Protein AF-A0A0D1IZE0-F1 (afdb_monomer_lite)

Secondary structure (DSSP, 8-state):
----------TTSB-SBSSPPHHHHHHHHHHH-TT-TTTSGGG--EEEEE-TT--EEEEEE--GGGSSHHHHHHHHB--HHHHHHHHHTT-EEEEESSHHHHHHHHT--S--SPPPPSSTT---SS--S--HHHHHHHHHHHHHHTTT--SS--HHHHHHHH-TT----GGG-HHHHHHHHTSTTHHHHHHHHHHHHTTSS--SSHHHHHHHHS--STTSSTTPPP-EEEEEEEEETTEEEEEEEETTT--EEEEEE-TTS--EEEESSGGG-

Organism: NCBI:txid280871

pLDDT: mean 71.59, std 15.52, range [27.17, 95.62]

Radius of gyration: 19.93 Å; chains: 1; bounding box: 50×46×55 Å

Structure (mmCIF, N/CA/C/O backbone):
data_AF-A0A0D1IZE0-F1
#
_entry.id   AF-A0A0D1IZE0-F1
#
loop_
_atom_site.group_PDB
_atom_site.id
_atom_site.type_symbol
_atom_site.label_atom_id
_atom_site.label_alt_id
_atom_site.label_comp_id
_atom_site.label_asym_id
_atom_site.label_entity_id
_atom_site.label_seq_id
_atom_site.pdbx_PDB_ins_code
_atom_site.Cartn_x
_atom_site.Cartn_y
_atom_site.Cartn_z
_atom_site.occupancy
_atom_site.B_iso_or_equiv
_atom_site.auth_seq_id
_atom_site.auth_comp_id
_atom_site.auth_asym_id
_atom_site.auth_atom_id
_atom_site.pdbx_PDB_model_num
ATOM 1 N N . MET A 1 1 ? -25.575 27.386 12.574 1.00 36.75 1 MET A N 1
ATOM 2 C CA . MET A 1 1 ? -24.195 27.353 13.103 1.00 36.75 1 MET A CA 1
ATOM 3 C C . MET A 1 1 ? -23.943 26.015 13.777 1.00 36.75 1 MET A C 1
ATOM 5 O O . MET A 1 1 ? -24.320 25.870 14.929 1.00 36.75 1 MET A O 1
ATOM 9 N N . THR A 1 2 ? -23.316 25.064 13.084 1.00 28.19 2 THR A N 1
ATOM 10 C CA . THR A 1 2 ? -22.276 24.178 13.646 1.00 28.19 2 THR A CA 1
ATOM 11 C C . THR A 1 2 ? -21.560 23.545 12.456 1.00 28.19 2 THR A C 1
ATOM 13 O O . THR A 1 2 ? -22.173 22.828 11.673 1.00 28.19 2 THR A O 1
ATOM 16 N N . ALA A 1 3 ? -20.298 23.913 12.251 1.00 28.64 3 ALA A N 1
ATOM 17 C CA . ALA A 1 3 ? -19.448 23.327 11.229 1.00 28.64 3 ALA A CA 1
ATOM 18 C C . ALA A 1 3 ? -19.013 21.935 11.709 1.00 28.64 3 ALA A C 1
ATOM 20 O O . ALA A 1 3 ? -18.297 21.831 12.701 1.00 28.64 3 ALA A O 1
ATOM 21 N N . LEU A 1 4 ? -19.455 20.877 11.029 1.00 29.53 4 LEU A N 1
ATOM 22 C CA . LEU A 1 4 ? -18.849 19.553 11.154 1.00 29.53 4 LEU A CA 1
ATOM 23 C C . LEU A 1 4 ? -17.596 19.563 10.283 1.00 29.53 4 LEU A C 1
ATOM 25 O O . LEU A 1 4 ? -17.661 19.411 9.066 1.00 29.53 4 LEU A O 1
ATOM 29 N N . MET A 1 5 ? -16.463 19.851 10.921 1.00 27.17 5 MET A N 1
ATOM 30 C CA . MET A 1 5 ? -15.147 19.730 10.314 1.00 27.17 5 MET A CA 1
ATOM 31 C C . MET A 1 5 ? -14.878 18.249 10.035 1.00 27.17 5 MET A C 1
ATOM 33 O O . MET A 1 5 ? -14.471 17.499 10.915 1.00 27.17 5 MET A O 1
ATOM 37 N N . THR A 1 6 ? -15.122 17.825 8.800 1.00 33.12 6 THR A N 1
ATOM 38 C CA . THR A 1 6 ? -14.544 16.618 8.207 1.00 33.12 6 THR A CA 1
ATOM 39 C C . THR A 1 6 ? -13.059 16.873 7.959 1.00 33.12 6 THR A C 1
ATOM 41 O O . THR A 1 6 ? -12.646 17.228 6.854 1.00 33.12 6 THR A O 1
ATOM 44 N N . THR A 1 7 ? -12.257 16.776 9.016 1.00 34.66 7 THR A N 1
ATOM 45 C CA . THR A 1 7 ? -10.799 16.681 8.921 1.00 34.66 7 THR A CA 1
ATOM 46 C C . THR A 1 7 ? -10.427 15.301 8.396 1.00 34.66 7 THR A C 1
ATOM 48 O O . THR A 1 7 ? -10.961 14.293 8.850 1.00 34.66 7 THR A O 1
ATOM 51 N N . ALA A 1 8 ? -9.550 15.284 7.394 1.00 34.69 8 ALA A N 1
ATOM 52 C CA . ALA A 1 8 ? -9.038 14.094 6.739 1.00 34.69 8 ALA A CA 1
ATOM 53 C C . ALA A 1 8 ? -8.564 13.048 7.761 1.00 34.69 8 ALA A C 1
ATOM 55 O O . ALA A 1 8 ? -7.828 13.382 8.686 1.00 34.69 8 ALA A O 1
ATOM 56 N N . ILE A 1 9 ? -8.960 11.786 7.571 1.00 42.19 9 ILE A N 1
ATOM 57 C CA . ILE A 1 9 ? -8.255 10.650 8.174 1.00 42.19 9 ILE A CA 1
ATOM 58 C C . ILE A 1 9 ? -6.930 10.569 7.414 1.00 42.19 9 ILE A C 1
ATOM 60 O O . ILE A 1 9 ? -6.846 10.054 6.297 1.00 42.19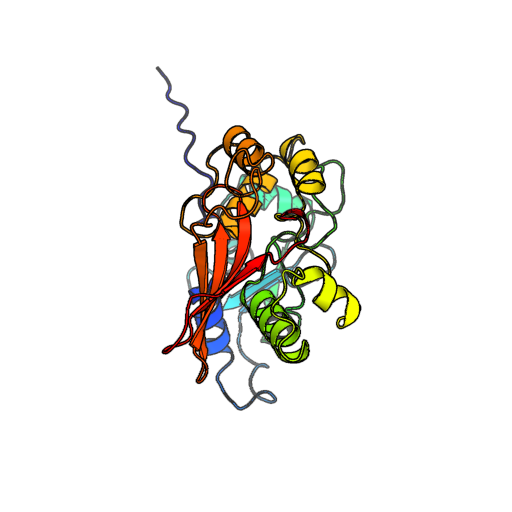 9 ILE A O 1
ATOM 64 N N . ASP A 1 10 ? -5.982 11.302 7.977 1.00 43.38 10 ASP A N 1
ATOM 65 C CA . ASP A 1 10 ? -4.654 11.623 7.488 1.00 43.38 10 ASP A CA 1
ATOM 66 C C . ASP A 1 10 ? -3.735 10.404 7.662 1.00 43.38 10 ASP A C 1
ATOM 68 O O . ASP A 1 10 ? -3.985 9.532 8.499 1.00 43.38 10 ASP A O 1
ATOM 72 N N . GLU A 1 11 ? -2.622 10.361 6.936 1.00 42.12 11 GLU A N 1
ATOM 73 C CA . GLU A 1 11 ? -1.573 9.342 7.088 1.00 42.12 11 GLU A CA 1
ATOM 74 C C . GLU A 1 11 ? -1.032 9.277 8.529 1.00 42.12 11 GLU A C 1
ATOM 76 O O . GLU A 1 11 ? -0.276 8.385 8.869 1.00 42.12 11 GLU A O 1
ATOM 81 N N . THR A 1 12 ? -1.429 10.179 9.425 1.00 55.06 12 THR A N 1
ATOM 82 C CA . THR A 1 12 ? -1.107 10.170 10.857 1.00 55.06 12 THR A CA 1
ATOM 83 C C . THR A 1 12 ? -1.708 9.006 11.651 1.00 55.06 12 THR A C 1
ATOM 85 O O . THR A 1 12 ? -1.284 8.806 12.792 1.00 55.06 12 THR A O 1
ATOM 88 N N . VAL A 1 13 ? -2.655 8.249 11.080 1.00 64.94 13 VAL A N 1
ATOM 89 C CA . VAL A 1 13 ? -3.401 7.222 11.820 1.00 64.94 13 VAL A CA 1
ATOM 90 C C . VAL A 1 13 ? -2.583 5.974 12.127 1.00 64.94 13 VAL A C 1
ATOM 92 O O . VAL A 1 13 ? -2.656 5.512 13.257 1.00 64.94 13 VAL A O 1
ATOM 95 N N . PHE A 1 14 ? -1.791 5.444 11.192 1.00 71.75 14 PHE A N 1
ATOM 96 C CA . PHE A 1 14 ? -0.989 4.236 11.427 1.00 71.75 14 PHE A CA 1
ATOM 97 C C . PHE A 1 14 ? 0.507 4.542 11.459 1.00 71.75 14 PHE A C 1
ATOM 99 O O . PHE A 1 14 ? 1.003 5.256 10.585 1.00 71.75 14 PHE A O 1
ATOM 106 N N . ARG A 1 15 ? 1.232 3.999 12.441 1.00 78.62 15 ARG A N 1
ATOM 107 C CA . ARG A 1 15 ? 2.687 4.200 12.594 1.00 78.62 15 ARG A CA 1
ATOM 108 C C . ARG A 1 15 ? 3.389 2.892 12.878 1.00 78.62 15 ARG A C 1
ATOM 110 O O . ARG A 1 15 ? 2.943 2.178 13.766 1.00 78.62 15 ARG A O 1
ATOM 117 N N . TYR A 1 16 ? 4.487 2.601 12.188 1.00 76.75 16 TYR A N 1
ATOM 118 C CA . TYR A 1 16 ? 5.260 1.364 12.374 1.00 76.75 16 TYR A CA 1
ATOM 119 C C . TYR A 1 16 ? 4.439 0.067 12.223 1.00 76.75 16 TYR A C 1
ATOM 121 O O . TYR A 1 16 ? 4.775 -0.980 12.781 1.00 76.75 16 TYR A O 1
ATOM 129 N N . VAL A 1 17 ? 3.343 0.142 11.470 1.00 72.69 17 VAL A N 1
ATOM 130 C CA . VAL A 1 17 ? 2.506 -0.987 11.052 1.00 72.69 17 VAL A CA 1
ATOM 131 C C . VAL A 1 17 ? 2.819 -1.259 9.586 1.00 72.69 17 VAL A C 1
ATOM 133 O O . VAL A 1 17 ? 3.188 -0.346 8.855 1.00 72.69 17 VAL A O 1
ATOM 136 N N . ARG A 1 18 ? 2.688 -2.503 9.133 1.00 66.88 18 ARG A N 1
ATOM 137 C CA . ARG A 1 18 ? 2.807 -2.843 7.716 1.00 66.88 18 ARG A CA 1
ATOM 138 C C . ARG A 1 18 ? 1.750 -2.100 6.878 1.00 66.88 18 ARG A C 1
ATOM 140 O O . ARG A 1 18 ? 0.590 -2.035 7.291 1.00 66.88 18 ARG A O 1
ATOM 147 N N . PRO A 1 19 ? 2.129 -1.611 5.682 1.00 53.03 19 PRO A N 1
ATOM 148 C CA . PRO A 1 19 ? 3.500 -1.439 5.202 1.00 53.03 19 PRO A CA 1
ATOM 149 C C . PRO A 1 19 ? 4.196 -0.274 5.919 1.00 53.03 19 PRO A C 1
ATOM 151 O O . PRO A 1 19 ? 3.592 0.769 6.153 1.00 53.03 19 PRO A O 1
ATOM 154 N N . LEU A 1 20 ? 5.484 -0.454 6.217 1.00 55.03 20 LEU A N 1
ATOM 155 C CA . LEU A 1 20 ? 6.309 0.592 6.817 1.00 55.03 20 LEU A CA 1
ATOM 156 C C . LEU A 1 20 ? 6.548 1.729 5.825 1.00 55.03 20 LEU A C 1
ATOM 158 O O . LEU A 1 20 ? 6.800 1.486 4.641 1.00 55.03 20 LEU A O 1
ATOM 162 N N . ARG A 1 21 ? 6.546 2.965 6.323 1.00 59.72 21 ARG A N 1
ATOM 163 C CA . ARG A 1 21 ? 7.050 4.113 5.557 1.00 59.72 21 ARG A CA 1
ATOM 164 C C . ARG A 1 21 ? 8.560 3.994 5.358 1.00 59.72 21 ARG A C 1
ATOM 166 O O . ARG A 1 21 ? 9.233 3.303 6.114 1.00 59.72 21 ARG A O 1
ATOM 173 N N . GLY A 1 22 ? 9.112 4.690 4.364 1.00 48.50 22 GLY A N 1
ATOM 174 C CA . GLY A 1 22 ? 10.554 4.645 4.086 1.00 48.50 22 GLY A CA 1
ATOM 175 C C . GLY A 1 22 ? 11.429 5.071 5.274 1.00 48.50 22 GLY A C 1
ATOM 176 O O . GLY A 1 22 ? 12.453 4.442 5.533 1.00 48.50 22 GLY A O 1
ATOM 177 N N . ASP A 1 23 ? 11.001 6.085 6.029 1.00 58.34 23 ASP A N 1
ATOM 178 C CA . ASP A 1 23 ? 11.643 6.527 7.272 1.00 58.34 23 ASP A CA 1
ATOM 179 C C . ASP A 1 23 ? 11.498 5.486 8.390 1.00 58.34 23 ASP A C 1
ATOM 181 O O . ASP A 1 23 ? 12.501 5.066 8.960 1.00 58.34 23 ASP A O 1
ATOM 185 N N . GLU A 1 24 ? 10.289 4.973 8.626 1.00 70.19 24 GLU A N 1
ATOM 186 C CA . GLU A 1 24 ? 10.042 3.917 9.621 1.00 70.19 24 GLU A CA 1
ATOM 187 C C . GLU A 1 24 ? 10.822 2.628 9.308 1.00 70.19 24 GLU A C 1
ATOM 189 O O . GLU A 1 24 ? 11.327 1.954 10.204 1.00 70.19 24 GLU A O 1
ATOM 194 N N . HIS A 1 25 ? 10.951 2.284 8.028 1.00 63.44 25 HIS A N 1
ATOM 195 C CA . HIS A 1 25 ? 11.732 1.146 7.563 1.00 63.44 25 HIS A CA 1
ATOM 196 C C . HIS A 1 25 ? 13.227 1.360 7.816 1.00 63.44 25 HIS A C 1
ATOM 198 O O . HIS A 1 25 ? 13.892 0.463 8.333 1.00 63.44 25 HIS A O 1
ATOM 204 N N . GLY A 1 26 ? 13.750 2.553 7.510 1.00 54.47 26 GLY A N 1
ATOM 205 C CA . GLY A 1 26 ? 15.125 2.935 7.833 1.00 54.47 26 GLY A CA 1
ATOM 206 C C . GLY A 1 26 ? 15.410 2.890 9.336 1.00 54.47 26 GLY A C 1
ATOM 207 O O . GLY A 1 26 ? 16.422 2.321 9.747 1.00 54.47 26 GLY A O 1
ATOM 208 N N . ASP A 1 27 ? 14.492 3.400 10.157 1.00 68.94 27 ASP A N 1
ATOM 209 C CA . ASP A 1 27 ? 14.604 3.399 11.618 1.00 68.94 27 ASP A CA 1
ATOM 210 C C . ASP A 1 27 ? 14.600 1.971 12.187 1.00 68.94 27 ASP A C 1
ATOM 212 O O . ASP A 1 27 ? 15.445 1.620 13.019 1.00 68.94 27 ASP A O 1
ATOM 216 N N . LEU A 1 28 ? 13.705 1.107 11.700 1.00 71.25 28 LEU A N 1
ATOM 217 C CA . LEU A 1 28 ? 13.635 -0.292 12.126 1.00 71.25 28 LEU A CA 1
ATOM 218 C C . LEU A 1 28 ? 14.833 -1.123 11.646 1.00 71.25 28 LEU A C 1
ATOM 220 O O . LEU A 1 28 ? 15.348 -1.935 12.419 1.00 71.25 28 LEU A O 1
ATOM 224 N N . LEU A 1 29 ? 15.341 -0.891 10.430 1.00 63.84 29 LEU A N 1
ATOM 225 C CA . LEU A 1 29 ? 16.597 -1.492 9.964 1.00 63.84 29 LEU A CA 1
ATOM 226 C C . LEU A 1 29 ? 17.809 -0.978 10.757 1.00 63.84 29 LEU A C 1
ATOM 228 O O . LEU A 1 29 ? 18.724 -1.747 11.056 1.00 63.84 29 LEU A O 1
ATOM 232 N N . GLY A 1 30 ? 17.806 0.298 11.147 1.00 57.88 30 GLY A N 1
ATOM 233 C CA . GLY A 1 30 ? 18.825 0.892 12.012 1.00 57.88 30 GLY A CA 1
ATOM 234 C C . GLY A 1 30 ? 18.854 0.258 13.404 1.00 57.88 30 GLY A C 1
ATOM 235 O O . GLY A 1 30 ? 19.928 0.045 13.964 1.00 57.88 30 GLY A O 1
ATOM 236 N N . ILE A 1 31 ? 17.689 -0.123 13.939 1.00 65.50 31 ILE A N 1
ATOM 237 C CA . ILE A 1 31 ? 17.565 -0.904 15.181 1.00 65.50 31 ILE A CA 1
ATOM 238 C C . ILE A 1 31 ? 18.047 -2.347 14.984 1.00 65.50 31 ILE A C 1
ATOM 240 O O . ILE A 1 31 ? 18.626 -2.938 15.898 1.00 65.50 31 ILE A O 1
ATOM 244 N N . TRP A 1 32 ? 17.813 -2.907 13.799 1.00 55.62 32 TRP A N 1
ATOM 245 C CA . TRP A 1 32 ? 18.225 -4.259 13.436 1.00 55.62 32 TRP A CA 1
ATOM 246 C C . TRP A 1 32 ? 19.753 -4.398 13.241 1.00 55.62 32 TRP A C 1
ATOM 248 O O . TRP A 1 32 ? 20.260 -5.502 13.403 1.00 55.62 32 TRP A O 1
ATOM 258 N N . PHE A 1 33 ? 20.472 -3.280 13.032 1.00 50.25 33 PHE A N 1
ATOM 259 C CA . PHE A 1 33 ? 21.926 -3.120 12.828 1.00 50.25 33 PHE A CA 1
ATOM 260 C C . PHE A 1 33 ? 22.541 -3.995 11.715 1.00 50.25 33 PHE A C 1
ATOM 262 O O . PHE A 1 33 ? 22.516 -5.221 11.734 1.00 50.25 33 PHE A O 1
ATOM 269 N N . GLY A 1 34 ? 23.166 -3.322 10.745 1.00 40.53 34 GLY A N 1
ATOM 270 C CA . GLY A 1 34 ? 23.757 -3.910 9.545 1.00 40.53 34 GLY A CA 1
ATOM 271 C C . GLY A 1 34 ? 24.746 -5.071 9.746 1.00 40.53 34 GLY A C 1
ATOM 272 O O . GLY A 1 34 ? 25.465 -5.176 10.734 1.00 40.53 34 GLY A O 1
ATOM 273 N N . HIS A 1 35 ? 24.788 -5.908 8.706 1.00 35.75 35 HIS A N 1
ATOM 274 C CA . HIS A 1 35 ? 25.766 -6.946 8.352 1.00 35.75 35 HIS A CA 1
ATOM 275 C C . HIS A 1 35 ? 26.015 -8.163 9.264 1.00 35.75 35 HIS A C 1
ATOM 277 O O . HIS A 1 35 ? 26.549 -9.136 8.738 1.00 35.75 35 HIS A O 1
ATOM 283 N N . ASP A 1 36 ? 25.550 -8.224 10.517 1.00 40.25 36 ASP A N 1
ATOM 284 C CA . ASP A 1 36 ? 25.664 -9.446 11.350 1.00 40.25 36 ASP A CA 1
ATOM 285 C C . ASP A 1 36 ? 24.290 -10.052 11.708 1.00 40.25 36 ASP A C 1
ATOM 287 O O . ASP A 1 36 ? 23.796 -10.016 12.837 1.00 40.25 36 ASP A O 1
ATOM 291 N N . ILE A 1 37 ? 23.674 -10.658 10.688 1.00 44.69 37 ILE A N 1
ATOM 292 C CA . ILE A 1 37 ? 22.261 -11.085 10.586 1.00 44.69 37 ILE A CA 1
ATOM 293 C C . ILE A 1 37 ? 21.826 -12.226 11.545 1.00 44.69 37 ILE A C 1
ATOM 295 O O . ILE A 1 37 ? 20.683 -12.677 11.472 1.00 44.69 37 ILE A O 1
ATOM 299 N N . LEU A 1 38 ? 22.667 -12.732 12.460 1.00 40.22 38 LEU A N 1
ATOM 300 C CA . LEU A 1 38 ? 22.362 -14.003 13.154 1.00 40.22 38 LEU A CA 1
ATOM 301 C C . LEU A 1 38 ? 22.469 -14.047 14.688 1.00 40.22 38 LEU A C 1
ATOM 303 O O . LEU A 1 38 ? 22.084 -15.071 15.254 1.00 40.22 38 LEU A O 1
ATOM 307 N N . PHE A 1 39 ? 22.922 -13.003 15.399 1.00 41.66 39 PHE A N 1
ATOM 308 C CA . PHE A 1 39 ? 23.192 -13.164 16.847 1.00 41.66 39 PHE A CA 1
ATOM 309 C C . PHE A 1 39 ? 22.658 -12.096 17.818 1.00 41.66 39 PHE A C 1
ATOM 311 O O . PHE A 1 39 ? 22.549 -12.407 19.007 1.00 41.66 39 PHE A O 1
ATOM 318 N N . LEU A 1 40 ? 22.273 -10.888 17.381 1.00 43.88 40 LEU A N 1
ATOM 319 C CA . LEU A 1 40 ? 22.010 -9.773 18.317 1.00 43.88 40 LEU A CA 1
ATOM 320 C C . LEU A 1 40 ? 20.564 -9.249 18.384 1.00 43.88 40 LEU A C 1
ATOM 322 O O . LEU A 1 40 ? 20.263 -8.475 19.292 1.00 43.88 40 LEU A O 1
ATOM 326 N N . THR A 1 41 ? 19.635 -9.729 17.549 1.00 49.44 41 THR A N 1
ATOM 327 C CA . THR A 1 41 ? 18.212 -9.322 17.608 1.00 49.44 41 THR A CA 1
ATOM 328 C C . THR A 1 41 ? 17.518 -9.715 18.912 1.00 49.44 41 THR A C 1
ATOM 330 O O . THR A 1 41 ? 16.584 -9.046 19.333 1.00 49.44 41 THR A O 1
ATOM 333 N N . ARG A 1 42 ? 18.011 -10.742 19.619 1.00 53.66 42 ARG A N 1
ATOM 334 C CA . ARG A 1 42 ? 17.369 -11.387 20.787 1.00 53.66 42 ARG A CA 1
ATOM 335 C C . ARG A 1 42 ? 17.218 -10.535 22.059 1.00 53.66 42 ARG A C 1
ATOM 337 O O . ARG A 1 42 ? 16.907 -11.095 23.113 1.00 53.66 42 ARG A O 1
ATOM 344 N N . ARG A 1 43 ? 17.524 -9.235 22.032 1.00 62.94 43 ARG A N 1
ATOM 345 C CA . ARG A 1 43 ? 17.481 -8.386 23.237 1.00 62.94 43 ARG A CA 1
ATOM 346 C C . ARG A 1 43 ? 16.849 -7.016 23.053 1.00 62.94 43 ARG A C 1
ATOM 348 O O . ARG A 1 43 ? 16.803 -6.284 24.039 1.00 62.94 43 ARG A O 1
ATOM 355 N N . THR A 1 44 ? 16.374 -6.645 21.867 1.00 73.38 44 THR A N 1
ATOM 356 C CA . THR A 1 44 ? 15.791 -5.311 21.672 1.00 73.38 44 THR A CA 1
ATOM 357 C C . THR A 1 44 ? 14.360 -5.288 22.209 1.00 73.38 44 THR A C 1
ATOM 359 O O . THR A 1 44 ? 13.494 -5.947 21.639 1.00 73.38 44 THR A O 1
ATOM 362 N N . PRO A 1 45 ? 14.073 -4.555 23.303 1.00 85.62 45 PRO A N 1
ATOM 363 C CA . PRO A 1 45 ? 12.729 -4.508 23.850 1.00 85.62 45 PRO A CA 1
ATOM 364 C C . PRO A 1 45 ? 11.841 -3.594 22.997 1.00 85.62 45 PRO A C 1
ATOM 366 O O . PRO A 1 45 ? 12.154 -2.419 22.774 1.00 85.62 45 PRO A O 1
ATOM 369 N N . GLY A 1 46 ? 10.705 -4.128 22.574 1.00 91.44 46 GLY A N 1
ATOM 370 C CA . GLY A 1 46 ? 9.731 -3.449 21.735 1.00 91.44 46 GLY A CA 1
ATOM 371 C C . GLY A 1 46 ? 8.294 -3.777 22.108 1.00 91.44 46 GLY A C 1
ATOM 372 O O . GLY A 1 46 ? 8.000 -4.415 23.129 1.00 91.44 46 GLY A O 1
ATOM 373 N N . TRP A 1 47 ? 7.405 -3.304 21.253 1.00 95.38 47 TRP A N 1
ATOM 374 C CA . TRP A 1 47 ? 6.007 -3.677 21.191 1.00 95.38 47 TRP A CA 1
ATOM 375 C C . TRP A 1 47 ? 5.733 -4.255 19.819 1.00 95.38 47 TRP A C 1
ATOM 377 O O . TRP A 1 47 ? 6.113 -3.652 18.819 1.00 95.38 47 TRP A O 1
ATOM 387 N N . ALA A 1 48 ? 5.052 -5.391 19.794 1.00 92.44 48 ALA A N 1
ATOM 388 C CA . ALA A 1 48 ? 4.498 -5.959 18.581 1.00 92.44 48 ALA A CA 1
ATOM 389 C C . ALA A 1 48 ? 2.983 -5.743 18.586 1.00 92.44 48 ALA A C 1
ATOM 391 O O . ALA A 1 48 ? 2.331 -6.001 19.600 1.00 92.44 48 ALA A O 1
ATOM 392 N N . LEU A 1 49 ? 2.444 -5.268 17.467 1.00 91.56 49 LEU A N 1
ATOM 393 C CA . LEU A 1 49 ? 1.014 -5.271 17.176 1.00 91.56 49 LEU A CA 1
ATOM 394 C C . LEU A 1 49 ? 0.674 -6.593 16.492 1.00 91.56 49 LEU A C 1
ATOM 396 O O . LEU A 1 49 ? 1.280 -6.911 15.468 1.00 91.56 49 LEU A O 1
ATOM 400 N N . LEU A 1 50 ? -0.288 -7.332 17.034 1.00 86.19 50 LEU A N 1
ATOM 401 C CA . LEU A 1 50 ? -0.735 -8.613 16.499 1.00 86.19 50 LEU A CA 1
ATOM 402 C C . LEU A 1 50 ? -2.233 -8.602 16.226 1.00 86.19 50 LEU A C 1
ATOM 404 O O . LEU A 1 50 ? -2.980 -7.879 16.885 1.00 86.19 50 LEU A O 1
ATOM 408 N N . ASP A 1 51 ? -2.658 -9.421 15.270 1.00 80.44 51 ASP A N 1
ATOM 409 C CA . ASP A 1 51 ? -4.071 -9.717 15.037 1.00 80.44 51 ASP A CA 1
ATOM 410 C C . ASP A 1 51 ? -4.578 -10.870 15.927 1.00 80.44 51 ASP A C 1
ATOM 412 O O . ASP A 1 51 ? -3.844 -11.440 16.741 1.00 80.44 51 ASP A O 1
ATOM 416 N N . ALA A 1 52 ? -5.845 -11.251 15.745 1.00 76.06 52 ALA A N 1
ATOM 417 C CA . ALA A 1 52 ? -6.474 -12.368 16.455 1.00 76.06 52 ALA A CA 1
ATOM 418 C C . ALA A 1 52 ? -5.801 -13.737 16.216 1.00 76.06 52 ALA A C 1
ATOM 420 O O . ALA A 1 52 ? -6.040 -14.684 16.969 1.00 76.06 52 ALA A O 1
ATOM 421 N N . HIS A 1 53 ? -4.980 -13.862 15.172 1.00 73.94 53 HIS A N 1
ATOM 422 C CA . HIS A 1 53 ? -4.264 -15.079 14.796 1.00 73.94 53 HIS A CA 1
ATOM 423 C C . HIS A 1 53 ? -2.787 -15.053 15.214 1.00 73.94 53 HIS A C 1
ATOM 425 O O . HIS A 1 53 ? -2.047 -15.979 14.878 1.00 73.94 53 HIS A O 1
ATOM 431 N N . ASN A 1 54 ? -2.370 -14.045 15.988 1.00 78.69 54 ASN A N 1
ATOM 432 C CA . ASN A 1 54 ? -0.984 -13.791 16.380 1.00 78.69 54 ASN A CA 1
ATOM 433 C C . ASN A 1 54 ? -0.040 -13.535 15.194 1.00 78.69 54 ASN A C 1
ATOM 435 O O . ASN A 1 54 ? 1.158 -13.790 15.307 1.00 78.69 54 ASN A O 1
ATOM 439 N N . GLN A 1 55 ? -0.544 -13.028 14.067 1.00 80.88 55 GLN A N 1
ATOM 440 C CA . GLN A 1 55 ? 0.334 -12.520 13.014 1.00 80.88 55 GLN A CA 1
ATOM 441 C C . GLN A 1 55 ? 0.830 -11.125 13.387 1.00 80.88 55 GLN A C 1
ATOM 443 O O . GLN A 1 55 ? 0.057 -10.300 13.877 1.00 80.88 55 GLN A O 1
ATOM 448 N N . VAL A 1 56 ? 2.116 -10.854 13.155 1.00 84.00 56 VAL A N 1
ATOM 449 C CA . VAL A 1 56 ? 2.734 -9.568 13.501 1.00 84.00 56 VAL A CA 1
ATOM 450 C C . VAL A 1 56 ? 2.473 -8.529 12.411 1.00 84.00 56 VAL A C 1
ATOM 452 O O . VAL A 1 56 ? 2.927 -8.657 11.272 1.00 84.00 56 VAL A O 1
ATOM 455 N N . TRP A 1 57 ? 1.782 -7.460 12.793 1.00 80.44 57 TRP A N 1
ATOM 456 C CA . TRP A 1 57 ? 1.355 -6.368 11.919 1.00 80.44 57 TRP A CA 1
ATOM 457 C C . TRP A 1 57 ? 2.127 -5.080 12.109 1.00 80.44 57 TRP A C 1
ATOM 459 O O . TRP A 1 57 ? 2.182 -4.278 11.185 1.00 80.44 57 TRP A O 1
ATOM 469 N N . GLY A 1 58 ? 2.744 -4.873 13.264 1.00 87.19 58 GLY A N 1
ATOM 470 C CA . GLY A 1 58 ? 3.552 -3.694 13.534 1.00 87.19 58 GLY A CA 1
ATOM 471 C C . GLY A 1 58 ? 4.601 -3.985 14.583 1.00 87.19 58 GLY A C 1
ATOM 472 O O . GLY A 1 58 ? 4.412 -4.868 15.423 1.00 87.19 58 GLY A O 1
ATOM 473 N N . TRP A 1 59 ? 5.695 -3.237 14.548 1.00 90.88 59 TRP A N 1
ATOM 474 C CA . TRP A 1 59 ? 6.705 -3.308 15.589 1.00 90.88 59 TRP A CA 1
ATOM 475 C C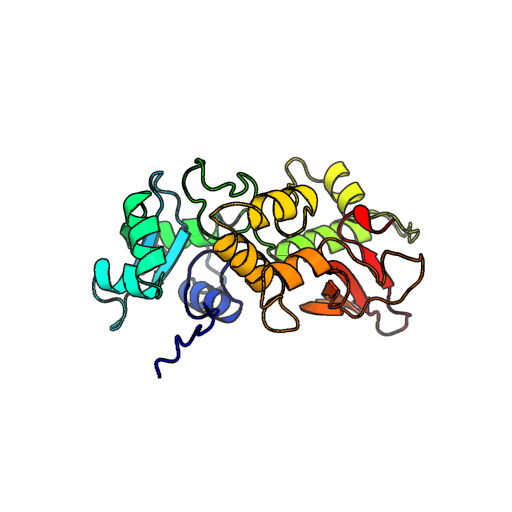 . TRP A 1 59 ? 7.319 -1.942 15.842 1.00 90.88 59 TRP A C 1
ATOM 477 O O . TRP A 1 59 ? 7.755 -1.276 14.909 1.00 90.88 59 TRP A O 1
ATOM 487 N N . HIS A 1 60 ? 7.416 -1.550 17.109 1.00 89.62 60 HIS A N 1
ATOM 488 C CA . HIS A 1 60 ? 8.140 -0.346 17.497 1.00 89.62 60 HIS A CA 1
ATOM 489 C C . HIS A 1 60 ? 8.961 -0.563 18.765 1.00 89.62 60 HIS A C 1
ATOM 491 O O . HIS A 1 60 ? 8.605 -1.355 19.643 1.00 89.62 60 HIS A O 1
ATOM 497 N N . ARG A 1 61 ? 10.064 0.177 18.895 1.00 87.88 61 ARG A N 1
ATOM 498 C CA . ARG A 1 61 ? 10.900 0.133 20.093 1.00 87.88 61 ARG A CA 1
ATOM 499 C C . ARG A 1 61 ? 10.144 0.712 21.291 1.00 87.88 61 ARG A C 1
ATOM 501 O O . ARG A 1 61 ? 9.351 1.644 21.176 1.00 87.88 61 ARG A O 1
ATOM 508 N N . ARG A 1 62 ? 10.431 0.197 22.488 1.00 86.44 62 ARG A N 1
ATOM 509 C CA . ARG A 1 62 ? 9.958 0.835 23.721 1.00 86.44 62 ARG A CA 1
ATOM 510 C C . ARG A 1 62 ? 10.643 2.179 23.944 1.00 86.44 62 ARG A C 1
ATOM 512 O O . ARG A 1 62 ? 11.863 2.241 24.087 1.00 86.44 62 ARG A O 1
ATOM 519 N N . GLU A 1 63 ? 9.836 3.221 24.065 1.00 84.38 63 GLU A N 1
ATOM 520 C CA . GLU A 1 63 ? 10.247 4.584 24.400 1.00 84.38 63 GLU A CA 1
ATOM 521 C C . GLU A 1 63 ? 9.139 5.290 25.199 1.00 84.38 63 GLU A C 1
ATOM 523 O O . GLU A 1 63 ? 8.112 4.686 25.504 1.00 84.38 63 GLU A O 1
ATOM 528 N N . SER A 1 64 ? 9.336 6.556 25.573 1.00 80.06 64 SER A N 1
ATOM 529 C CA . SER A 1 64 ? 8.439 7.276 26.492 1.00 80.06 64 SER A CA 1
ATOM 530 C C . SER A 1 64 ? 6.980 7.337 26.020 1.00 80.06 64 SER A C 1
ATOM 532 O O . SER A 1 64 ? 6.082 7.117 26.831 1.00 80.06 64 SER A O 1
ATOM 534 N N . ALA A 1 65 ? 6.734 7.574 24.727 1.00 83.25 65 ALA A N 1
ATOM 535 C CA . ALA A 1 65 ? 5.385 7.572 24.147 1.00 83.25 65 ALA A CA 1
ATOM 536 C C . ALA A 1 65 ? 4.767 6.161 24.060 1.00 83.25 65 ALA A C 1
ATOM 538 O O . ALA A 1 65 ? 3.551 6.012 24.025 1.00 83.25 65 ALA A O 1
ATOM 539 N N . TRP A 1 66 ? 5.602 5.123 24.125 1.00 90.25 66 TRP A N 1
ATOM 540 C CA . TRP A 1 66 ? 5.238 3.713 24.018 1.00 90.25 66 TRP A CA 1
ATOM 541 C C . TRP A 1 66 ? 5.519 2.997 25.347 1.00 90.25 66 TRP A C 1
ATOM 543 O O . TRP A 1 66 ? 6.092 1.913 25.378 1.00 90.25 66 TRP A O 1
ATOM 553 N N . ALA A 1 67 ? 5.211 3.619 26.486 1.00 87.75 67 ALA A N 1
ATOM 554 C CA . ALA A 1 67 ? 5.611 3.079 27.790 1.00 87.75 67 ALA A CA 1
ATOM 555 C C . ALA A 1 67 ? 4.789 1.849 28.225 1.00 87.75 67 ALA A C 1
ATOM 557 O O . ALA A 1 67 ? 5.270 1.015 28.995 1.00 87.75 67 ALA A O 1
ATOM 558 N N . THR A 1 68 ? 3.552 1.723 27.742 1.00 93.50 68 THR A N 1
ATOM 559 C CA . THR A 1 68 ? 2.609 0.651 28.101 1.00 93.50 68 THR A CA 1
ATOM 560 C C . THR A 1 68 ? 2.009 0.018 26.850 1.00 93.50 68 THR A C 1
ATOM 562 O O . THR A 1 68 ? 2.051 0.618 25.781 1.00 93.50 68 THR A O 1
ATOM 565 N N . ALA A 1 69 ? 1.416 -1.174 26.978 1.00 92.12 69 ALA A N 1
ATOM 566 C CA . ALA A 1 69 ? 0.748 -1.839 25.856 1.00 92.12 69 ALA A CA 1
ATOM 567 C C . ALA A 1 69 ? -0.410 -0.993 25.298 1.00 92.12 69 ALA A C 1
ATOM 569 O O . ALA A 1 69 ? -0.556 -0.879 24.089 1.00 92.12 69 ALA A O 1
ATOM 570 N N . THR A 1 70 ? -1.182 -0.340 26.175 1.00 93.38 70 THR A N 1
ATOM 571 C CA . THR A 1 70 ? -2.244 0.595 25.775 1.00 93.38 70 THR A CA 1
ATOM 572 C C . THR A 1 70 ? -1.669 1.794 25.029 1.00 93.38 70 THR A C 1
ATOM 574 O O . THR A 1 70 ? -2.080 2.056 23.911 1.00 93.38 70 THR A O 1
ATOM 577 N N . ALA A 1 71 ? -0.657 2.469 25.584 1.00 92.38 71 ALA A N 1
ATOM 578 C CA . ALA A 1 71 ? -0.041 3.618 24.919 1.00 92.38 71 ALA A CA 1
ATOM 579 C C . ALA A 1 71 ? 0.598 3.234 23.574 1.00 92.38 71 ALA A C 1
ATOM 581 O O . ALA A 1 71 ? 0.535 3.993 22.614 1.00 92.38 71 ALA A O 1
ATOM 582 N N . ALA A 1 72 ? 1.177 2.037 23.489 1.00 93.00 72 ALA A N 1
ATOM 583 C CA . ALA A 1 72 ? 1.709 1.496 22.250 1.00 93.00 72 ALA A CA 1
ATOM 584 C C . ALA A 1 72 ? 0.607 1.220 21.220 1.00 93.00 72 ALA A C 1
ATOM 586 O O . ALA A 1 72 ? 0.775 1.556 20.054 1.00 93.00 72 ALA A O 1
ATOM 587 N N . PHE A 1 73 ? -0.533 0.663 21.635 1.00 92.25 73 PHE A N 1
ATOM 588 C CA . PHE A 1 73 ? -1.665 0.441 20.734 1.00 92.25 73 PHE A CA 1
ATOM 589 C C . PHE A 1 73 ? -2.235 1.761 20.199 1.00 92.25 73 PHE A C 1
ATOM 591 O O . PHE A 1 73 ? -2.508 1.878 19.007 1.00 92.25 73 PHE A O 1
ATOM 598 N N . ASP A 1 74 ? -2.305 2.775 21.059 1.00 90.06 74 ASP A N 1
ATOM 599 C CA . ASP A 1 74 ? -2.723 4.135 20.711 1.00 90.06 74 ASP A CA 1
ATOM 600 C C . ASP A 1 74 ? -1.738 4.808 19.743 1.00 90.06 74 ASP A C 1
ATOM 602 O O . ASP A 1 74 ? -2.142 5.583 18.879 1.00 90.06 74 ASP A O 1
ATOM 606 N N . CYS A 1 75 ? -0.441 4.510 19.862 1.00 88.31 75 CYS A N 1
ATOM 607 C CA . CYS A 1 75 ? 0.577 5.035 18.955 1.00 88.31 75 CYS A CA 1
ATOM 608 C C . CYS A 1 75 ? 0.628 4.290 17.614 1.00 88.31 75 CYS A C 1
ATOM 610 O O . CYS A 1 75 ? 0.877 4.930 16.591 1.00 88.31 75 CYS A O 1
ATOM 612 N N . PHE A 1 76 ? 0.376 2.974 17.597 1.00 87.06 76 PHE A N 1
ATOM 613 C CA . PHE A 1 76 ? 0.219 2.210 16.355 1.00 87.06 76 PHE A CA 1
ATOM 614 C C . PHE A 1 76 ? -0.999 2.690 15.558 1.00 87.06 76 PHE A C 1
ATOM 616 O O . PHE A 1 76 ? -0.941 2.672 14.330 1.00 87.06 76 PHE A O 1
ATOM 623 N N . ILE A 1 77 ? -2.082 3.087 16.245 1.00 84.62 77 ILE A N 1
ATOM 624 C CA . ILE A 1 77 ? -3.370 3.476 15.655 1.00 84.62 77 ILE A CA 1
ATOM 625 C C . ILE A 1 77 ? -3.904 4.735 16.360 1.00 84.62 77 ILE A C 1
ATOM 627 O O . ILE A 1 77 ? -4.642 4.659 17.346 1.00 84.62 77 ILE A O 1
ATOM 631 N N . ALA A 1 78 ? -3.557 5.910 15.835 1.00 78.56 78 ALA A N 1
ATOM 632 C CA . ALA A 1 78 ? -3.916 7.197 16.428 1.00 78.56 78 ALA A CA 1
ATOM 633 C C . ALA A 1 78 ? -5.424 7.511 16.353 1.00 78.56 78 ALA A C 1
ATOM 635 O O . ALA A 1 78 ? -5.919 8.328 17.130 1.00 78.56 78 ALA A O 1
ATOM 636 N N . ASP A 1 79 ? -6.166 6.866 15.443 1.00 75.31 79 ASP A N 1
ATOM 637 C CA . ASP A 1 79 ? -7.622 7.010 15.341 1.00 75.31 79 ASP A CA 1
ATOM 638 C C . ASP A 1 79 ? -8.328 6.121 16.389 1.00 75.31 79 ASP A C 1
ATOM 640 O O . ASP A 1 79 ? -8.245 4.891 16.306 1.00 75.31 79 ASP A O 1
ATOM 644 N N . PRO A 1 80 ? -9.046 6.703 17.372 1.00 77.12 80 PRO A N 1
ATOM 645 C CA . PRO A 1 80 ? -9.746 5.944 18.406 1.00 77.12 80 PRO A CA 1
ATOM 646 C C . PRO A 1 80 ? -10.858 5.042 17.860 1.00 77.12 80 PRO A C 1
ATOM 648 O O . PRO A 1 80 ? -11.016 3.931 18.353 1.00 77.12 80 PRO A O 1
ATOM 651 N N . VAL A 1 81 ? -11.600 5.471 16.836 1.00 73.00 81 VAL A N 1
ATOM 652 C CA . VAL A 1 81 ? -12.724 4.693 16.287 1.00 73.00 81 VAL A CA 1
ATOM 653 C C . VAL A 1 81 ? -12.201 3.450 15.572 1.00 73.00 81 VAL A C 1
ATOM 655 O O . VAL A 1 81 ? -12.736 2.352 15.729 1.00 73.00 81 VAL A O 1
ATOM 658 N N . LEU A 1 82 ? -11.124 3.613 14.803 1.00 64.69 82 LEU A N 1
ATOM 659 C CA . LEU A 1 82 ? -10.485 2.504 14.100 1.00 64.69 82 LEU A CA 1
ATOM 660 C C . LEU A 1 82 ? -9.777 1.548 15.064 1.00 64.69 82 LEU A C 1
ATOM 662 O O . LEU A 1 82 ? -9.840 0.333 14.877 1.00 64.69 82 LEU A O 1
ATOM 666 N N . ARG A 1 83 ? -9.147 2.087 16.112 1.00 82.69 83 ARG A N 1
ATOM 667 C CA . ARG A 1 83 ? -8.535 1.307 17.191 1.00 82.69 83 ARG A CA 1
ATOM 668 C C . ARG A 1 83 ? -9.566 0.465 17.936 1.00 82.69 83 ARG A C 1
ATOM 670 O O . ARG A 1 83 ? -9.328 -0.725 18.107 1.00 82.69 83 ARG A O 1
ATOM 677 N N . ASP A 1 84 ? -10.710 1.034 18.312 1.00 76.94 84 ASP A N 1
ATOM 678 C CA . ASP A 1 84 ? -11.785 0.295 18.989 1.00 76.94 84 ASP A CA 1
ATOM 679 C C . ASP A 1 84 ? -12.317 -0.850 18.116 1.00 76.94 84 ASP A C 1
ATOM 681 O O . ASP A 1 84 ? -12.541 -1.960 18.601 1.00 76.94 84 ASP A O 1
ATOM 685 N N . ARG A 1 85 ? -12.460 -0.610 16.806 1.00 71.69 85 ARG A N 1
ATOM 686 C CA . ARG A 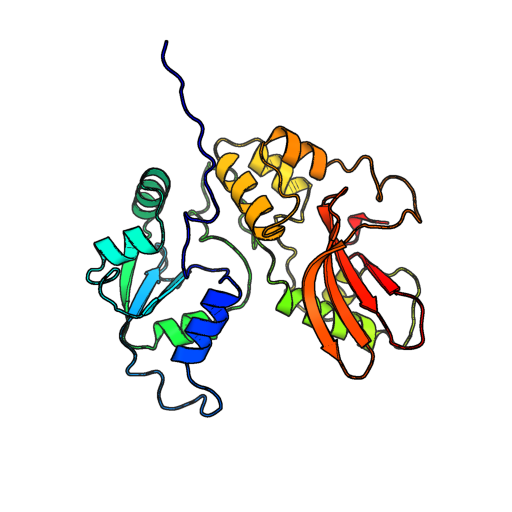1 85 ? -12.858 -1.643 15.843 1.00 71.69 85 ARG A CA 1
ATOM 687 C C . ARG A 1 85 ? -11.813 -2.753 15.727 1.00 71.69 85 ARG A C 1
ATOM 689 O O . ARG A 1 85 ? -12.164 -3.921 15.837 1.00 71.69 85 ARG A O 1
AT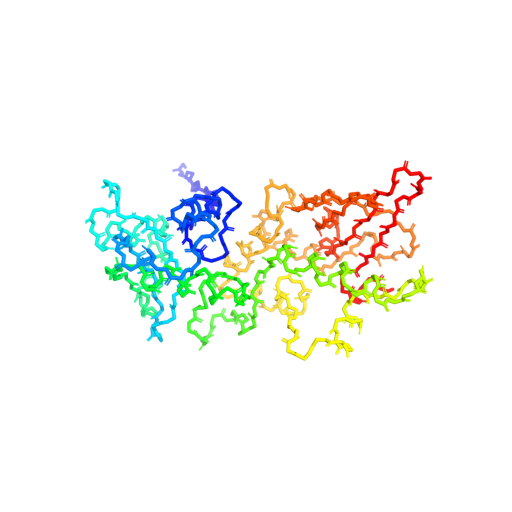OM 696 N N . LEU A 1 86 ? -10.537 -2.404 15.561 1.00 72.00 86 LEU A N 1
ATOM 697 C CA . LEU A 1 86 ? -9.451 -3.386 15.487 1.00 72.00 86 LEU A CA 1
ATOM 698 C C . LEU A 1 86 ? -9.331 -4.183 16.795 1.00 72.00 86 LEU A C 1
ATOM 700 O O . LEU A 1 86 ? -9.147 -5.397 16.754 1.00 72.00 86 LEU A O 1
ATOM 704 N N . ALA A 1 87 ? -9.510 -3.540 17.950 1.00 80.19 87 ALA A N 1
ATOM 705 C CA . ALA A 1 87 ? -9.556 -4.217 19.244 1.00 80.19 87 ALA A CA 1
ATOM 706 C C . ALA A 1 87 ? -10.708 -5.234 19.320 1.00 80.19 87 ALA A C 1
ATOM 708 O O . ALA A 1 87 ? -10.510 -6.355 19.789 1.00 80.19 87 ALA A O 1
ATOM 709 N N . ALA A 1 88 ? -11.898 -4.868 18.829 1.00 73.69 88 ALA A N 1
ATOM 710 C CA . ALA A 1 88 ? -13.042 -5.776 18.740 1.00 73.69 88 ALA A CA 1
ATOM 711 C C . ALA A 1 88 ? -12.777 -6.961 17.793 1.00 73.69 88 ALA A C 1
ATOM 713 O O . ALA A 1 88 ? -13.216 -8.076 18.074 1.00 73.69 88 ALA A O 1
ATOM 714 N N . ASP A 1 89 ? -11.994 -6.738 16.736 1.00 69.00 89 ASP A N 1
ATOM 715 C CA . ASP A 1 89 ? -11.545 -7.767 15.792 1.00 69.00 89 ASP A CA 1
ATOM 716 C C . ASP A 1 89 ? -10.360 -8.606 16.321 1.00 69.00 89 ASP A C 1
ATOM 718 O O . ASP A 1 89 ? -9.852 -9.480 15.619 1.00 69.00 89 ASP A O 1
ATOM 722 N N . GLY A 1 90 ? -9.930 -8.379 17.568 1.00 78.81 90 GLY A N 1
ATOM 723 C CA . GLY A 1 90 ? -8.916 -9.176 18.265 1.00 78.81 90 GLY A CA 1
ATOM 724 C C . GLY A 1 90 ? -7.479 -8.672 18.122 1.00 78.81 90 GLY A C 1
ATOM 725 O O . GLY A 1 90 ? -6.547 -9.365 18.545 1.00 78.81 90 GLY A O 1
ATOM 726 N N . PHE A 1 91 ? -7.276 -7.469 17.575 1.00 85.31 91 PHE A N 1
ATOM 727 C CA . PHE A 1 91 ? -5.962 -6.835 17.584 1.00 85.31 91 PHE A CA 1
ATOM 728 C C . PHE A 1 91 ? -5.524 -6.476 18.996 1.00 85.31 91 PHE A C 1
ATOM 730 O O . PHE A 1 91 ? -6.299 -5.963 19.806 1.00 85.31 91 PHE A O 1
ATOM 737 N N . HIS A 1 92 ? -4.252 -6.722 19.280 1.00 91.25 92 HIS A N 1
ATOM 738 C CA . HIS A 1 92 ? -3.673 -6.467 20.587 1.00 91.25 92 HIS A CA 1
ATOM 739 C C . HIS A 1 92 ? -2.167 -6.220 20.489 1.00 91.25 92 HIS A C 1
ATOM 741 O O . HIS A 1 92 ? -1.520 -6.521 19.487 1.00 91.25 92 HIS A O 1
ATOM 747 N N . VAL A 1 93 ? -1.601 -5.645 21.550 1.00 95.62 93 VAL A N 1
ATOM 748 C CA . VAL A 1 93 ? -0.177 -5.313 21.624 1.00 95.62 93 VAL A CA 1
ATOM 749 C C . VAL A 1 93 ? 0.491 -6.110 22.733 1.00 95.62 93 VAL A C 1
ATOM 751 O O . VAL A 1 93 ? 0.017 -6.111 23.872 1.00 95.62 93 VAL A O 1
ATOM 754 N N . ILE A 1 94 ? 1.621 -6.746 22.419 1.00 95.25 94 ILE A N 1
ATOM 755 C CA . ILE A 1 94 ? 2.422 -7.493 23.396 1.00 95.25 94 ILE A CA 1
ATOM 756 C C . ILE A 1 94 ? 3.856 -6.989 23.457 1.00 95.25 94 ILE A C 1
ATOM 758 O O . ILE A 1 94 ? 4.403 -6.425 22.508 1.00 95.25 94 ILE A O 1
ATOM 762 N N . ALA A 1 95 ? 4.465 -7.207 24.618 1.00 94.12 95 ALA A N 1
ATOM 763 C CA . ALA A 1 95 ? 5.883 -6.991 24.825 1.00 94.12 95 ALA A CA 1
ATOM 764 C C . ALA A 1 95 ? 6.689 -7.924 23.920 1.00 94.12 95 ALA A C 1
ATOM 766 O O . ALA A 1 95 ? 6.515 -9.138 24.002 1.00 94.12 95 ALA A O 1
ATOM 767 N N . ASP A 1 96 ? 7.603 -7.370 23.131 1.00 90.75 96 ASP A N 1
ATOM 768 C CA . ASP A 1 96 ? 8.564 -8.161 22.369 1.00 90.75 96 ASP A CA 1
ATOM 769 C C . ASP A 1 96 ? 9.987 -7.920 22.882 1.00 90.75 96 ASP A C 1
ATOM 771 O O . ASP A 1 96 ? 10.334 -6.821 23.322 1.00 90.75 96 ASP A O 1
ATOM 775 N N . HIS A 1 97 ? 10.816 -8.957 22.827 1.00 84.69 97 HIS A N 1
ATOM 776 C CA . HIS A 1 97 ? 12.238 -8.897 23.174 1.00 84.69 97 HIS A CA 1
ATOM 777 C C . HIS A 1 97 ? 13.141 -9.113 21.950 1.00 84.69 97 HIS A C 1
ATOM 779 O O . HIS A 1 97 ? 14.319 -9.437 22.113 1.00 84.69 97 HIS A O 1
ATOM 785 N N . GLY A 1 98 ? 12.595 -8.956 20.740 1.00 76.25 98 GLY A N 1
ATOM 786 C CA . GLY A 1 98 ? 13.314 -9.064 19.478 1.00 76.25 98 GLY A CA 1
ATOM 787 C C . GLY A 1 98 ? 12.841 -10.152 18.507 1.00 76.25 98 GLY A C 1
ATOM 788 O O . GLY A 1 98 ? 12.963 -9.923 17.304 1.00 76.25 98 GLY A O 1
ATOM 789 N N . PRO A 1 99 ? 12.316 -11.318 18.942 1.00 83.00 99 PRO A N 1
ATOM 790 C CA . PRO A 1 99 ? 11.853 -12.342 18.005 1.00 83.00 99 PRO A CA 1
ATOM 791 C C . PRO A 1 99 ? 10.772 -11.846 17.043 1.00 83.00 99 PRO A C 1
ATOM 793 O O . PRO A 1 99 ? 10.828 -12.171 15.859 1.00 83.00 99 PRO A O 1
ATOM 796 N N . LEU A 1 100 ? 9.832 -11.024 17.523 1.00 87.00 100 LEU A N 1
ATOM 797 C CA . LEU A 1 100 ? 8.759 -10.508 16.675 1.00 87.00 100 LEU A CA 1
ATOM 798 C C . LEU A 1 100 ? 9.222 -9.342 15.806 1.00 87.00 100 LEU A C 1
ATOM 800 O O . LEU A 1 100 ? 8.651 -9.165 14.743 1.00 87.00 100 LEU A O 1
ATOM 804 N N . LEU A 1 101 ? 10.267 -8.592 16.181 1.00 81.75 101 LEU A N 1
ATOM 805 C CA . LEU A 1 101 ? 10.943 -7.677 15.247 1.00 81.75 101 LEU A CA 1
ATOM 806 C C . LEU A 1 101 ? 11.528 -8.451 14.067 1.00 81.75 101 LEU A C 1
ATOM 808 O O . LEU A 1 101 ? 11.363 -8.066 12.916 1.00 81.75 101 LEU A O 1
ATOM 812 N N . GLU A 1 102 ? 12.232 -9.544 14.351 1.00 73.69 102 GLU A N 1
ATOM 813 C CA . GLU A 1 102 ? 12.853 -10.355 13.311 1.00 73.69 102 GLU A CA 1
ATOM 814 C C . GLU A 1 102 ? 11.801 -11.011 12.414 1.00 73.69 102 GLU A C 1
ATOM 816 O O . GLU A 1 102 ? 11.942 -10.973 11.196 1.00 73.69 102 GLU A O 1
ATOM 821 N N . GLU A 1 103 ? 10.719 -11.541 12.986 1.00 77.62 103 GLU A N 1
ATOM 822 C CA . GLU A 1 103 ? 9.554 -11.993 12.222 1.00 77.62 103 GLU A CA 1
ATOM 823 C C . GLU A 1 103 ? 8.931 -10.836 11.434 1.00 77.62 103 GLU A C 1
ATOM 825 O O . GLU A 1 103 ? 8.645 -10.972 10.251 1.00 77.62 103 GLU A O 1
ATOM 830 N N . PHE A 1 104 ? 8.805 -9.657 12.033 1.00 77.50 104 PHE A N 1
ATOM 831 C CA . PHE A 1 104 ? 8.240 -8.489 11.376 1.00 77.50 104 PHE A CA 1
ATOM 832 C C . PHE A 1 104 ? 9.071 -8.017 10.166 1.00 77.50 104 PHE A C 1
ATOM 834 O O . PHE A 1 104 ? 8.502 -7.605 9.154 1.00 77.50 104 PHE A O 1
ATOM 841 N N . ILE A 1 105 ? 10.399 -8.129 10.226 1.00 70.50 105 ILE A N 1
ATOM 842 C CA . ILE A 1 105 ? 11.312 -7.764 9.132 1.00 70.50 105 ILE A CA 1
ATOM 843 C C . ILE A 1 105 ? 11.471 -8.904 8.109 1.00 70.50 105 ILE A C 1
ATOM 845 O O . ILE A 1 105 ? 11.468 -8.648 6.907 1.00 70.50 105 ILE A O 1
ATOM 849 N N . ARG A 1 106 ? 11.596 -10.166 8.552 1.00 62.94 106 ARG A N 1
ATOM 850 C CA . ARG A 1 106 ? 11.805 -11.341 7.675 1.00 62.94 106 ARG A CA 1
ATOM 851 C C . ARG A 1 106 ? 10.521 -11.854 7.052 1.00 62.94 106 ARG A C 1
ATOM 853 O O . ARG A 1 106 ? 10.500 -12.168 5.867 1.00 62.94 106 ARG A O 1
ATOM 860 N N . ALA A 1 107 ? 9.456 -11.952 7.843 1.00 57.53 107 ALA A N 1
ATOM 861 C CA . ALA A 1 107 ? 8.123 -12.299 7.374 1.00 57.53 107 ALA A CA 1
ATOM 862 C C . ALA A 1 107 ? 7.458 -11.076 6.744 1.00 57.53 107 ALA A C 1
ATOM 864 O O . ALA A 1 107 ? 6.260 -10.870 6.913 1.00 57.53 107 ALA A O 1
ATOM 865 N N . ASN A 1 108 ? 8.223 -10.302 5.981 1.00 55.72 108 ASN A N 1
ATOM 866 C CA . ASN A 1 108 ? 7.733 -9.276 5.089 1.00 55.72 108 ASN A CA 1
ATOM 867 C C . ASN A 1 108 ? 7.452 -9.848 3.674 1.00 55.72 108 ASN A C 1
ATOM 869 O O . ASN A 1 108 ? 7.810 -9.176 2.705 1.00 55.72 108 ASN A O 1
ATOM 873 N N . PRO A 1 109 ? 6.842 -11.050 3.459 1.00 40.44 109 PRO A N 1
ATOM 874 C CA . PRO A 1 109 ? 6.104 -11.226 2.237 1.00 40.44 109 PRO A CA 1
ATOM 875 C C . PRO A 1 109 ? 4.814 -10.430 2.431 1.00 40.44 109 PRO A C 1
ATOM 877 O O . PRO A 1 109 ? 3.945 -10.759 3.233 1.00 40.44 109 PRO A O 1
ATOM 880 N N . SER A 1 110 ? 4.708 -9.373 1.652 1.00 38.62 110 SER A N 1
ATOM 881 C CA . SER A 1 110 ? 3.426 -8.949 1.131 1.00 38.62 110 SER A CA 1
ATOM 882 C C . SER A 1 110 ? 2.477 -8.118 2.015 1.00 38.62 110 SER A C 1
ATOM 884 O O . SER A 1 110 ? 1.528 -8.624 2.595 1.00 38.62 110 SER A O 1
ATOM 886 N N . TYR A 1 111 ? 2.637 -6.788 1.905 1.00 47.75 111 TYR A N 1
ATOM 887 C CA . TYR A 1 111 ? 1.608 -5.898 1.326 1.00 47.75 111 TYR A CA 1
ATOM 888 C C . TYR A 1 111 ? 0.260 -5.700 2.085 1.00 47.75 111 TYR A C 1
ATOM 890 O O . TYR A 1 111 ? -0.730 -6.370 1.792 1.00 47.75 111 TYR A O 1
ATOM 898 N N . GLY A 1 112 ? 0.136 -4.661 2.934 1.00 51.84 112 GLY A N 1
ATOM 899 C CA . GLY A 1 112 ? -1.178 -4.095 3.323 1.00 51.84 112 GLY A CA 1
ATOM 900 C C . GLY A 1 112 ? -1.371 -3.693 4.788 1.00 51.84 112 GLY A C 1
ATOM 901 O O . GLY A 1 112 ? -0.629 -4.135 5.653 1.00 51.84 112 GLY A O 1
ATOM 902 N N . LEU A 1 113 ? -2.401 -2.867 5.042 1.00 48.75 113 LEU A N 1
ATOM 903 C CA . LEU A 1 113 ? -3.002 -2.661 6.370 1.00 48.75 113 LEU A CA 1
ATOM 904 C C . LEU A 1 113 ? -3.380 -4.020 6.989 1.00 48.75 113 LEU A C 1
ATOM 906 O O . LEU A 1 113 ? -3.750 -4.921 6.230 1.00 48.75 113 LEU A O 1
ATOM 910 N N . PRO A 1 114 ? -3.454 -4.150 8.325 1.00 48.44 114 PRO A N 1
ATOM 911 C CA . PRO A 1 114 ? -3.900 -5.390 8.948 1.00 48.44 114 PRO A CA 1
ATOM 912 C C . PRO A 1 114 ? -5.254 -5.854 8.406 1.00 48.44 114 PRO A C 1
ATOM 914 O O . PRO A 1 114 ? -6.159 -5.015 8.362 1.00 48.44 114 PRO A O 1
ATOM 917 N N . PRO A 1 115 ? -5.425 -7.106 7.928 1.00 44.31 115 PRO A N 1
ATOM 918 C CA . PRO A 1 115 ? -6.693 -7.642 7.493 1.00 44.31 115 PRO A CA 1
ATOM 919 C C . PRO A 1 115 ? -7.615 -7.557 8.697 1.00 44.31 115 PRO A C 1
ATOM 921 O O . PRO A 1 115 ? -7.336 -8.087 9.769 1.00 44.31 115 PRO A O 1
ATOM 924 N N . LEU A 1 116 ? -8.723 -6.845 8.520 1.00 46.03 116 LEU A N 1
ATOM 925 C CA . LEU A 1 116 ? -9.868 -7.091 9.381 1.00 46.03 116 LEU A CA 1
ATOM 926 C C . LEU A 1 116 ? -10.282 -8.538 9.108 1.00 46.03 116 LEU A C 1
ATOM 928 O O . LEU A 1 116 ? -10.177 -8.990 7.962 1.00 46.03 116 LEU A O 1
ATOM 932 N N . ALA A 1 117 ? -10.725 -9.257 10.139 1.00 39.38 117 ALA A N 1
ATOM 933 C CA . ALA A 1 117 ? -11.240 -10.606 9.965 1.00 39.38 117 ALA A CA 1
ATOM 934 C C . ALA A 1 117 ? -12.239 -10.610 8.798 1.00 39.38 117 ALA A C 1
ATOM 936 O O . ALA A 1 117 ? -13.161 -9.791 8.760 1.00 39.38 117 ALA A O 1
ATOM 937 N N . SER A 1 118 ? -12.009 -11.489 7.821 1.00 35.91 118 SER A N 1
ATOM 938 C CA . SER A 1 118 ? -12.868 -11.674 6.652 1.00 35.91 118 SER A CA 1
ATOM 939 C C . SER A 1 118 ? -14.330 -11.735 7.104 1.00 35.91 118 SER A C 1
ATOM 941 O O . SER A 1 118 ? -14.747 -12.687 7.761 1.00 35.91 118 SER A O 1
ATOM 943 N N . GLY A 1 119 ? -15.094 -10.689 6.804 1.00 46.47 119 GLY A N 1
ATOM 944 C CA . GLY A 1 119 ? -16.418 -10.446 7.370 1.00 46.47 119 GLY A CA 1
ATOM 945 C C . GLY A 1 119 ? -17.238 -9.497 6.491 1.00 46.47 119 GLY A C 1
ATOM 946 O O . GLY A 1 119 ? -16.753 -9.069 5.444 1.00 46.47 119 GLY A O 1
ATOM 947 N N . PRO A 1 120 ? -18.480 -9.149 6.882 1.00 50.62 120 PRO A N 1
ATOM 948 C CA . PRO A 1 120 ? -19.481 -8.458 6.045 1.00 50.62 120 PRO A CA 1
ATOM 949 C C . PRO A 1 120 ? -19.100 -7.034 5.587 1.00 50.62 120 PRO A C 1
ATOM 951 O O . PRO A 1 120 ? -19.904 -6.343 4.972 1.00 50.62 120 PRO A O 1
ATOM 954 N N . THR A 1 121 ? -17.874 -6.595 5.860 1.00 53.22 121 THR A N 1
ATOM 955 C CA . THR A 1 121 ? -17.332 -5.256 5.613 1.00 53.22 121 THR A CA 1
ATOM 956 C C . THR A 1 121 ? -16.987 -5.005 4.139 1.00 53.22 121 THR A C 1
ATOM 958 O O . THR A 1 121 ? -16.805 -3.861 3.737 1.00 53.22 121 THR A O 1
ATOM 961 N N . GLY A 1 122 ? -16.921 -6.044 3.297 1.00 60.78 122 GLY A N 1
ATOM 962 C CA . GLY A 1 122 ? -16.619 -5.909 1.863 1.00 60.78 122 GLY A CA 1
ATOM 963 C C . GLY A 1 122 ? -15.141 -5.648 1.541 1.00 60.78 122 GLY A C 1
ATOM 964 O O . GLY A 1 122 ? -14.816 -5.347 0.393 1.00 60.78 122 GLY A O 1
ATOM 965 N N . ARG A 1 123 ? -14.253 -5.775 2.535 1.00 64.06 123 ARG A N 1
ATOM 966 C CA . ARG A 1 123 ? -12.799 -5.656 2.376 1.00 64.06 123 ARG A CA 1
ATOM 967 C C . ARG A 1 123 ? -12.205 -6.874 1.632 1.00 64.06 123 ARG A C 1
ATOM 969 O O . ARG A 1 123 ? -12.671 -7.990 1.868 1.00 64.06 123 ARG A O 1
ATOM 976 N N . PRO A 1 124 ? -11.184 -6.703 0.766 1.00 65.88 124 PRO A N 1
ATOM 977 C CA . PRO A 1 124 ? -10.549 -7.809 0.048 1.00 65.88 124 PRO A CA 1
ATOM 978 C C . PRO A 1 124 ? -9.801 -8.756 0.991 1.00 65.88 124 PRO A C 1
ATOM 980 O O . PRO A 1 124 ? -9.176 -8.305 1.949 1.00 65.88 124 PRO A O 1
ATOM 983 N N . SER A 1 125 ? -9.824 -10.058 0.688 1.00 61.72 125 SER A N 1
ATOM 984 C CA . SER A 1 125 ? -9.021 -11.089 1.372 1.00 61.72 125 SER A CA 1
ATOM 985 C C . SER A 1 125 ? -7.589 -11.207 0.836 1.00 61.72 125 SER A C 1
ATOM 987 O O . SER A 1 125 ? -6.794 -11.985 1.353 1.00 61.72 125 SER A O 1
ATOM 989 N N . GLU A 1 126 ? -7.289 -10.491 -0.243 1.00 64.12 126 GLU A N 1
ATOM 990 C CA . GLU A 1 126 ? -6.007 -10.481 -0.949 1.00 64.12 126 GLU A CA 1
ATOM 991 C C . GLU A 1 126 ? -5.084 -9.371 -0.415 1.00 64.12 126 GLU A C 1
ATOM 993 O O . GLU A 1 126 ? -5.556 -8.488 0.310 1.00 64.12 126 GLU A O 1
ATOM 998 N N . PRO A 1 127 ? -3.777 -9.381 -0.748 1.00 67.00 127 PRO A N 1
ATOM 999 C CA . PRO A 1 127 ? -2.853 -8.331 -0.329 1.00 67.00 127 PRO A CA 1
ATOM 1000 C C . PRO A 1 127 ? -3.356 -6.961 -0.778 1.00 67.00 127 PRO A C 1
ATOM 1002 O O . PRO A 1 127 ? -3.685 -6.783 -1.943 1.00 67.00 127 PRO A O 1
ATOM 1005 N N . ILE A 1 128 ? -3.455 -5.987 0.127 1.00 73.12 128 ILE A N 1
ATOM 1006 C CA . ILE A 1 128 ? -4.184 -4.747 -0.178 1.00 73.12 128 ILE A CA 1
ATOM 1007 C C . ILE A 1 128 ? -3.303 -3.699 -0.845 1.00 73.12 128 ILE A C 1
ATOM 1009 O O . ILE A 1 128 ? -3.705 -3.139 -1.856 1.00 73.12 128 ILE A O 1
ATOM 1013 N N . LEU A 1 129 ? -2.131 -3.410 -0.281 1.00 73.12 129 LEU A N 1
ATOM 1014 C CA . LEU A 1 129 ? -1.264 -2.306 -0.717 1.00 73.12 129 LEU A CA 1
ATOM 1015 C C . LEU A 1 129 ? -0.107 -2.808 -1.574 1.00 73.12 129 LEU A C 1
ATOM 1017 O O . LEU A 1 129 ? 0.195 -3.984 -1.497 1.00 73.12 129 LEU A O 1
ATOM 1021 N N . PRO A 1 130 ? 0.585 -1.958 -2.344 1.00 71.06 130 PRO A N 1
ATOM 1022 C CA . PRO A 1 130 ? 1.905 -2.260 -2.876 1.00 71.06 130 PRO A CA 1
ATOM 1023 C C . PRO A 1 130 ? 3.038 -2.044 -1.843 1.00 71.06 130 PRO A C 1
ATOM 1025 O O . PRO A 1 130 ? 2.896 -1.414 -0.808 1.00 71.06 130 PRO A O 1
ATOM 1028 N N . ASN A 1 131 ? 4.170 -2.645 -2.164 1.00 71.81 131 ASN A N 1
ATOM 1029 C CA . ASN A 1 131 ? 5.521 -2.743 -1.618 1.00 71.81 131 ASN A CA 1
ATOM 1030 C C . ASN A 1 131 ? 6.280 -2.601 -2.927 1.00 71.81 131 ASN A C 1
ATOM 1032 O O . ASN A 1 131 ? 6.450 -3.530 -3.726 1.00 71.81 131 ASN A O 1
ATOM 1036 N N . TRP A 1 132 ? 6.534 -1.327 -3.176 1.00 73.88 132 TRP A N 1
ATOM 1037 C CA . TRP A 1 132 ? 7.105 -0.805 -4.390 1.00 73.88 132 TRP A CA 1
ATOM 1038 C C . TRP A 1 132 ? 8.507 -1.362 -4.626 1.00 73.88 132 TRP A C 1
ATOM 1040 O O . TRP A 1 132 ? 8.840 -1.607 -5.772 1.00 73.88 132 TRP A O 1
ATOM 1050 N N . GLY A 1 133 ? 9.266 -1.673 -3.566 1.00 71.50 133 GLY A N 1
ATOM 1051 C CA . GLY A 1 133 ? 10.578 -2.321 -3.667 1.00 71.50 133 GLY A CA 1
ATOM 1052 C C . GLY A 1 133 ? 10.496 -3.708 -4.283 1.00 71.50 133 GLY A C 1
ATOM 1053 O O . GLY A 1 133 ? 11.086 -3.950 -5.325 1.00 71.50 133 GLY A O 1
ATOM 1054 N N . HIS A 1 134 ? 9.675 -4.594 -3.721 1.00 71.25 134 HIS A N 1
ATOM 1055 C CA . HIS A 1 134 ? 9.543 -5.937 -4.282 1.00 71.25 134 HIS A CA 1
ATOM 1056 C C . HIS A 1 134 ? 8.876 -5.931 -5.669 1.00 71.25 134 HIS A C 1
ATOM 1058 O O . HIS A 1 134 ? 9.282 -6.710 -6.523 1.00 71.25 134 HIS A O 1
ATOM 1064 N N . LEU A 1 135 ? 7.924 -5.026 -5.949 1.00 76.75 135 LEU A N 1
ATOM 1065 C CA . LEU A 1 135 ? 7.388 -4.867 -7.312 1.00 76.75 135 LEU A CA 1
ATOM 1066 C C . LEU A 1 135 ? 8.451 -4.362 -8.298 1.00 76.75 135 LEU A C 1
ATOM 1068 O O . LEU A 1 135 ? 8.444 -4.794 -9.448 1.00 76.75 135 LEU A O 1
ATOM 1072 N N . LEU A 1 136 ? 9.358 -3.484 -7.862 1.00 80.25 136 LEU A N 1
ATOM 1073 C CA . LEU A 1 136 ? 10.474 -2.998 -8.669 1.00 80.25 136 LEU A CA 1
ATOM 1074 C C . LEU A 1 136 ? 11.496 -4.103 -8.928 1.00 80.25 136 LEU A C 1
ATOM 1076 O O . LEU A 1 136 ? 11.844 -4.318 -10.082 1.00 80.25 136 LEU A O 1
ATOM 1080 N N . ASP A 1 137 ? 11.901 -4.854 -7.903 1.00 77.38 137 ASP A N 1
ATOM 1081 C CA . ASP A 1 137 ? 12.814 -5.998 -8.038 1.00 77.38 137 ASP A CA 1
ATOM 1082 C C . ASP A 1 137 ? 12.258 -7.032 -9.021 1.00 77.38 137 ASP A C 1
ATOM 1084 O O . ASP A 1 137 ? 12.951 -7.498 -9.928 1.00 77.38 137 ASP A O 1
ATOM 1088 N N . LEU A 1 138 ? 10.975 -7.366 -8.858 1.00 79.31 138 LEU A N 1
ATOM 1089 C CA . LEU A 1 138 ? 10.250 -8.271 -9.738 1.00 79.31 138 LEU A CA 1
ATOM 1090 C C . LEU A 1 138 ? 10.195 -7.727 -11.171 1.00 79.31 138 LEU A C 1
ATOM 1092 O O . LEU A 1 138 ? 10.477 -8.467 -12.114 1.00 79.31 138 LEU A O 1
ATOM 1096 N N . ALA A 1 139 ? 9.885 -6.442 -11.350 1.00 83.38 139 ALA A N 1
ATOM 1097 C CA . ALA A 1 139 ? 9.851 -5.809 -12.664 1.00 83.38 139 ALA A CA 1
ATOM 1098 C C . ALA A 1 139 ? 11.230 -5.787 -13.339 1.00 83.38 139 ALA A C 1
ATOM 1100 O O . ALA A 1 139 ? 11.343 -6.179 -14.501 1.00 83.38 139 ALA A O 1
ATOM 1101 N N . GLN A 1 140 ? 12.282 -5.402 -12.614 1.00 83.62 140 GLN A N 1
ATOM 1102 C CA . GLN A 1 140 ? 13.660 -5.437 -13.101 1.00 83.62 140 GLN A CA 1
ATOM 1103 C C . GLN A 1 140 ? 14.054 -6.859 -13.514 1.00 83.62 140 GLN A C 1
ATOM 1105 O O . GLN A 1 140 ? 14.616 -7.052 -14.593 1.00 83.62 140 GLN A O 1
ATOM 1110 N N . HIS A 1 141 ? 13.749 -7.860 -12.680 1.00 81.81 141 HIS A N 1
ATOM 1111 C CA . HIS A 1 141 ? 14.052 -9.260 -12.970 1.00 81.81 141 HIS A CA 1
ATOM 1112 C C . HIS A 1 141 ? 13.333 -9.743 -14.232 1.00 81.81 141 HIS A C 1
ATOM 1114 O O . HIS A 1 141 ? 13.972 -10.279 -15.138 1.00 81.81 141 HIS A O 1
ATOM 1120 N N . ALA A 1 142 ? 12.027 -9.481 -14.322 1.00 80.88 142 ALA A N 1
ATOM 1121 C CA . ALA A 1 142 ? 11.197 -9.838 -15.464 1.00 80.88 142 ALA A CA 1
ATOM 1122 C C . ALA A 1 142 ? 11.699 -9.203 -16.770 1.00 80.88 142 ALA A C 1
ATOM 1124 O O . ALA A 1 142 ? 11.851 -9.895 -17.778 1.00 80.88 142 ALA A O 1
ATOM 1125 N N . VAL A 1 143 ? 11.995 -7.899 -16.756 1.00 79.62 143 VAL A N 1
ATOM 1126 C CA . VAL A 1 143 ? 12.465 -7.171 -17.944 1.00 79.62 143 VAL A CA 1
ATOM 1127 C C . VAL A 1 143 ? 13.870 -7.625 -18.354 1.00 79.62 143 VAL A C 1
ATOM 1129 O O . VAL A 1 143 ? 14.109 -7.853 -19.542 1.00 79.62 143 VAL A O 1
ATOM 1132 N N . ARG A 1 144 ? 14.792 -7.819 -17.398 1.00 79.31 144 ARG A N 1
ATOM 1133 C CA . ARG A 1 144 ? 16.159 -8.302 -17.676 1.00 79.31 144 ARG A CA 1
ATOM 1134 C C . ARG A 1 144 ? 16.171 -9.749 -18.183 1.00 79.31 144 ARG A C 1
ATOM 1136 O O . ARG A 1 144 ? 16.943 -10.060 -19.083 1.00 79.31 144 ARG A O 1
ATOM 1143 N N . GLY A 1 145 ? 15.304 -10.616 -17.657 1.00 72.25 145 GLY A N 1
ATOM 1144 C CA . GLY A 1 145 ? 15.178 -12.018 -18.079 1.00 72.25 145 GLY A CA 1
ATOM 1145 C C . GLY A 1 145 ? 14.538 -12.217 -19.460 1.00 72.25 145 GLY A C 1
ATOM 1146 O O . GLY A 1 145 ? 14.627 -13.304 -20.028 1.00 72.25 145 GLY A O 1
ATOM 1147 N N . ALA A 1 146 ? 13.913 -11.181 -20.030 1.00 67.94 146 ALA A N 1
ATOM 1148 C CA . ALA A 1 146 ? 13.258 -11.240 -21.337 1.00 67.94 146 ALA A CA 1
ATOM 1149 C C . ALA A 1 146 ? 14.206 -11.026 -22.544 1.00 67.94 146 ALA A C 1
ATOM 1151 O O . ALA A 1 146 ? 13.716 -10.914 -23.673 1.00 67.94 146 ALA A O 1
ATOM 1152 N N . ASP A 1 147 ? 15.531 -10.966 -22.330 1.00 58.84 147 ASP A N 1
ATOM 1153 C CA . ASP A 1 147 ? 16.592 -10.891 -23.358 1.00 58.84 147 ASP A CA 1
ATOM 1154 C C . ASP A 1 147 ? 16.272 -9.925 -24.521 1.00 58.84 147 ASP A C 1
ATOM 1156 O O . ASP A 1 147 ? 16.356 -10.260 -25.706 1.00 58.84 147 ASP A O 1
ATOM 1160 N N . GLY A 1 148 ? 15.854 -8.701 -24.196 1.00 51.47 148 GLY A N 1
ATOM 1161 C CA . GLY A 1 148 ? 15.663 -7.644 -25.189 1.00 51.47 148 GLY A CA 1
ATOM 1162 C C . GLY A 1 148 ? 14.437 -7.792 -26.099 1.00 51.47 148 GLY A C 1
ATOM 1163 O O . GLY A 1 148 ? 14.372 -7.164 -27.160 1.00 51.47 148 GLY A O 1
ATOM 1164 N N . ARG A 1 149 ? 13.414 -8.559 -25.700 1.00 51.31 149 ARG A N 1
ATOM 1165 C CA . ARG A 1 149 ? 12.075 -8.459 -26.309 1.00 51.31 149 ARG A CA 1
ATOM 1166 C C . ARG A 1 149 ? 11.367 -7.194 -25.808 1.00 51.31 149 ARG A C 1
ATOM 1168 O O . ARG A 1 149 ? 10.389 -7.263 -25.077 1.00 51.31 149 ARG A O 1
ATOM 1175 N N . TYR A 1 150 ? 11.861 -6.030 -26.228 1.00 50.56 150 TYR A N 1
ATOM 1176 C CA . TYR A 1 150 ? 11.383 -4.680 -25.871 1.00 50.56 150 TYR A CA 1
ATOM 1177 C C . TYR A 1 150 ? 9.981 -4.323 -26.418 1.00 50.56 150 TYR A C 1
ATOM 1179 O O . TYR A 1 150 ? 9.651 -3.157 -26.613 1.00 50.56 150 TYR A O 1
ATOM 1187 N N . GLY A 1 151 ? 9.139 -5.315 -26.704 1.00 52.22 151 GLY A N 1
ATOM 1188 C CA . GLY A 1 151 ? 7.845 -5.126 -27.347 1.00 52.22 151 GLY A CA 1
ATOM 1189 C C . GLY A 1 151 ? 6.682 -5.376 -26.398 1.00 52.22 151 GLY A C 1
ATOM 1190 O O . GLY A 1 151 ? 6.140 -6.473 -26.402 1.00 52.22 151 GLY A O 1
ATOM 1191 N N . VAL A 1 152 ? 6.264 -4.344 -25.659 1.00 53.91 152 VAL A N 1
ATOM 1192 C CA . VAL A 1 152 ? 4.881 -4.146 -25.156 1.00 53.91 152 VAL A CA 1
ATOM 1193 C C . VAL A 1 152 ? 4.321 -5.223 -24.199 1.00 53.91 152 VAL A C 1
ATOM 1195 O O . VAL A 1 152 ? 3.177 -5.123 -23.761 1.00 53.91 152 VAL A O 1
ATOM 1198 N N . SER A 1 153 ? 5.077 -6.259 -23.830 1.00 60.50 153 SER A N 1
ATOM 1199 C CA . SER A 1 153 ? 4.600 -7.258 -22.868 1.00 60.50 153 SER A CA 1
ATOM 1200 C C . SER A 1 153 ? 4.563 -6.671 -21.459 1.00 60.50 153 SER A C 1
ATOM 1202 O O . SER A 1 153 ? 5.540 -6.093 -20.986 1.00 60.50 153 SER A O 1
ATOM 1204 N N . VAL A 1 154 ? 3.418 -6.834 -20.805 1.00 68.12 154 VAL A N 1
ATOM 1205 C CA . VAL A 1 154 ? 3.139 -6.368 -19.445 1.00 68.12 154 VAL A CA 1
ATOM 1206 C C . VAL A 1 154 ? 4.013 -7.150 -18.462 1.00 68.12 154 VAL A C 1
ATOM 1208 O O . VAL A 1 154 ? 4.151 -8.367 -18.602 1.00 68.12 154 VAL A O 1
ATOM 1211 N N . VAL A 1 155 ? 4.562 -6.476 -17.447 1.00 78.62 155 VAL A N 1
ATOM 1212 C CA . VAL A 1 155 ? 5.396 -7.108 -16.408 1.00 78.62 155 VAL A CA 1
ATOM 1213 C C . VAL A 1 155 ? 4.661 -8.264 -15.719 1.00 78.62 155 VAL A C 1
ATOM 1215 O O . VAL A 1 155 ? 5.244 -9.324 -15.529 1.00 78.62 155 VAL A O 1
ATOM 1218 N N . GLU A 1 156 ? 3.370 -8.117 -15.418 1.00 79.69 156 GLU A N 1
ATOM 1219 C CA . GLU A 1 156 ? 2.526 -9.166 -14.830 1.00 79.69 156 GLU A CA 1
ATOM 1220 C C . GLU A 1 156 ? 2.587 -10.511 -15.561 1.00 79.69 156 GLU A C 1
ATOM 1222 O O . GLU A 1 156 ? 2.709 -11.544 -14.908 1.00 79.69 156 GLU A O 1
ATOM 1227 N N . ASP A 1 157 ? 2.547 -10.519 -16.897 1.00 77.38 157 ASP A N 1
ATOM 1228 C CA . ASP A 1 157 ? 2.590 -11.766 -17.672 1.00 77.38 157 ASP A CA 1
ATOM 1229 C C . ASP A 1 157 ? 3.931 -12.492 -17.468 1.00 77.38 157 ASP A C 1
ATOM 1231 O O . ASP A 1 157 ? 3.980 -13.721 -17.373 1.00 77.38 157 ASP A O 1
ATOM 1235 N N . LEU A 1 158 ? 5.019 -11.724 -17.361 1.00 74.00 158 LEU A N 1
ATOM 1236 C CA . LEU A 1 158 ? 6.360 -12.240 -17.087 1.00 74.00 158 LEU A CA 1
ATOM 1237 C C . LEU A 1 158 ? 6.467 -12.747 -15.642 1.00 74.00 158 LEU A C 1
ATOM 1239 O O . LEU A 1 158 ? 7.012 -13.825 -15.407 1.00 74.00 158 LEU A O 1
ATOM 1243 N N . LEU A 1 159 ? 5.881 -12.026 -14.683 1.00 75.19 159 LEU A N 1
ATOM 1244 C CA . LEU A 1 159 ? 5.857 -12.431 -13.277 1.00 75.19 159 LEU A CA 1
ATOM 1245 C C . LEU A 1 159 ? 5.048 -13.702 -13.048 1.00 75.19 159 LEU A C 1
ATOM 1247 O O . LEU A 1 159 ? 5.491 -14.573 -12.307 1.00 75.19 159 LEU A O 1
ATOM 1251 N N . LEU A 1 160 ? 3.892 -13.846 -13.692 1.00 75.31 160 LEU A N 1
ATOM 1252 C CA . LEU A 1 160 ? 3.079 -15.057 -13.586 1.00 75.31 160 LEU A CA 1
ATOM 1253 C C . LEU A 1 160 ? 3.765 -16.274 -14.220 1.00 75.31 160 LEU A C 1
ATOM 1255 O O . LEU A 1 160 ? 3.558 -17.400 -13.760 1.00 75.31 160 LEU A O 1
ATOM 1259 N N . ALA A 1 161 ? 4.581 -16.064 -15.258 1.00 70.81 161 ALA A N 1
ATOM 1260 C CA . ALA A 1 161 ? 5.350 -17.130 -15.892 1.00 70.81 161 ALA A CA 1
ATOM 1261 C C . ALA A 1 161 ? 6.524 -17.619 -15.022 1.00 70.81 161 ALA A C 1
ATOM 1263 O O . ALA A 1 161 ? 6.842 -18.810 -15.054 1.00 70.81 161 ALA A O 1
ATOM 1264 N N . ASP A 1 162 ? 7.140 -16.723 -14.248 1.00 65.69 162 ASP A N 1
ATOM 1265 C CA . ASP A 1 162 ? 8.400 -16.982 -13.540 1.00 65.69 162 ASP A CA 1
ATOM 1266 C C . ASP A 1 162 ? 8.230 -17.191 -12.018 1.00 65.69 162 ASP A C 1
ATOM 1268 O O . ASP A 1 162 ? 8.889 -18.032 -11.404 1.00 65.69 162 ASP A O 1
ATOM 1272 N N . SER A 1 163 ? 7.273 -16.502 -11.390 1.00 61.44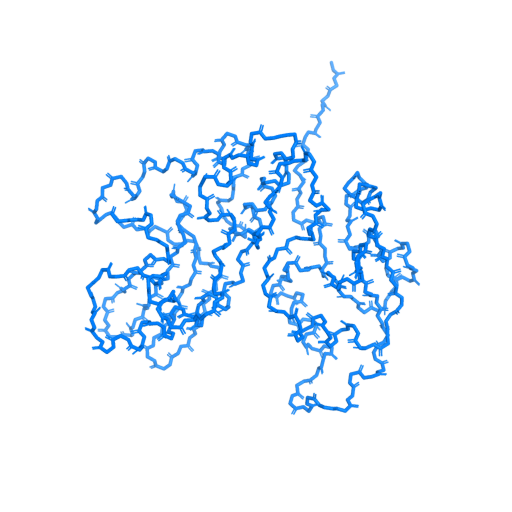 163 SER A N 1
ATOM 1273 C CA . SER A 1 163 ? 7.070 -16.488 -9.937 1.00 61.44 163 SER A CA 1
ATOM 1274 C C . SER A 1 163 ? 5.776 -17.185 -9.510 1.00 61.44 163 SER A C 1
ATOM 1276 O O . SER A 1 163 ? 4.676 -16.628 -9.545 1.00 61.44 163 SER A O 1
ATOM 1278 N N . ARG A 1 164 ? 5.906 -18.419 -9.002 1.00 58.53 164 ARG A N 1
ATOM 1279 C CA . ARG A 1 164 ? 4.782 -19.137 -8.377 1.00 58.53 164 ARG A CA 1
ATOM 1280 C C . ARG A 1 164 ? 4.339 -18.416 -7.102 1.00 58.53 164 ARG A C 1
ATOM 1282 O O . ARG A 1 164 ? 5.084 -18.376 -6.130 1.00 58.53 164 ARG A O 1
ATOM 1289 N N . GLY A 1 165 ? 3.102 -17.922 -7.091 1.00 64.81 165 GLY A N 1
ATOM 1290 C CA . GLY A 1 165 ? 2.485 -17.302 -5.912 1.00 64.81 165 GLY A CA 1
ATOM 1291 C C . GLY A 1 165 ? 2.455 -15.774 -5.922 1.00 64.81 165 GLY A C 1
ATOM 1292 O O . GLY A 1 165 ? 1.998 -15.187 -4.941 1.00 64.81 165 GLY A O 1
ATOM 1293 N N . PHE A 1 166 ? 2.885 -15.124 -7.010 1.00 72.56 166 PHE A N 1
ATOM 1294 C CA . PHE A 1 166 ? 2.616 -13.700 -7.197 1.00 72.56 166 PHE A CA 1
ATOM 1295 C C . PHE A 1 166 ? 1.103 -13.433 -7.122 1.00 72.56 166 PHE A C 1
ATOM 1297 O O . PHE A 1 166 ? 0.314 -14.108 -7.782 1.00 72.56 166 PHE A O 1
ATOM 1304 N N . THR A 1 167 ? 0.708 -12.460 -6.301 1.00 74.69 167 THR A N 1
ATOM 1305 C CA . THR A 1 167 ? -0.681 -12.002 -6.173 1.00 74.69 167 THR A CA 1
ATOM 1306 C C . THR A 1 167 ? -0.698 -10.488 -6.321 1.00 74.69 167 THR A C 1
ATOM 1308 O O . THR A 1 167 ? 0.051 -9.789 -5.635 1.00 74.69 167 THR A O 1
ATOM 1311 N N . ARG A 1 168 ? -1.542 -9.986 -7.225 1.00 81.94 168 ARG A N 1
ATOM 1312 C CA . ARG A 1 168 ? -1.692 -8.553 -7.481 1.00 81.94 168 ARG A CA 1
ATOM 1313 C C . ARG A 1 168 ? -2.217 -7.841 -6.218 1.00 81.94 168 ARG A C 1
ATOM 1315 O O . ARG A 1 168 ? -3.158 -8.341 -5.605 1.00 81.94 168 ARG A O 1
ATOM 1322 N N . PRO A 1 169 ? -1.669 -6.672 -5.833 1.00 83.94 169 PRO A N 1
ATOM 1323 C CA . PRO A 1 169 ? -2.272 -5.841 -4.797 1.00 83.94 169 PRO A CA 1
ATOM 1324 C C . PRO A 1 169 ? -3.707 -5.425 -5.148 1.00 83.94 169 PRO A C 1
ATOM 1326 O O . PRO A 1 169 ? -3.952 -4.893 -6.231 1.00 83.94 169 PRO A O 1
ATOM 1329 N N . ALA A 1 170 ? -4.639 -5.584 -4.210 1.00 83.12 170 ALA A N 1
ATOM 1330 C CA . ALA A 1 170 ? -6.058 -5.307 -4.398 1.00 83.12 170 ALA A CA 1
ATOM 1331 C C . ALA A 1 170 ? -6.331 -3.852 -4.798 1.00 83.12 170 ALA A C 1
ATOM 1333 O O . ALA A 1 170 ? -7.227 -3.618 -5.599 1.00 83.12 170 ALA A O 1
ATOM 1334 N N . VAL A 1 171 ? -5.544 -2.877 -4.317 1.00 83.31 171 VAL A N 1
ATOM 1335 C CA . VAL A 1 171 ? -5.649 -1.458 -4.740 1.00 83.31 171 VAL A CA 1
ATOM 1336 C C . VAL A 1 171 ? -5.380 -1.214 -6.225 1.00 83.31 171 VAL A C 1
ATOM 1338 O O . VAL A 1 171 ? -5.724 -0.144 -6.733 1.00 83.31 171 VAL A O 1
ATOM 1341 N N . PHE A 1 172 ? -4.796 -2.193 -6.916 1.00 86.88 172 PHE A N 1
ATOM 1342 C CA . PHE A 1 172 ? -4.583 -2.201 -8.362 1.00 86.88 172 PHE A CA 1
ATOM 1343 C C . PHE A 1 172 ? -5.463 -3.221 -9.093 1.00 86.88 172 PHE A C 1
ATOM 1345 O O . PHE A 1 172 ? -5.267 -3.456 -10.283 1.00 86.88 172 PHE A O 1
ATOM 1352 N N . ASP A 1 173 ? -6.447 -3.810 -8.412 1.00 86.44 173 ASP A N 1
ATOM 1353 C CA . ASP A 1 173 ? -7.547 -4.538 -9.038 1.00 86.44 173 ASP A CA 1
ATOM 1354 C C . ASP A 1 173 ? -8.796 -3.634 -9.059 1.00 86.44 173 ASP A C 1
ATOM 1356 O O . ASP A 1 173 ? -9.461 -3.434 -8.030 1.00 86.44 173 ASP A O 1
ATOM 1360 N N . PRO A 1 174 ? -9.165 -3.084 -10.232 1.00 86.19 174 PRO A N 1
ATOM 1361 C CA . PRO A 1 174 ? -10.309 -2.187 -10.339 1.00 86.19 174 PRO A CA 1
ATOM 1362 C C . PRO A 1 174 ? -11.640 -2.838 -9.946 1.00 86.19 174 PRO A C 1
ATOM 1364 O O . PRO A 1 174 ? -12.562 -2.150 -9.503 1.00 86.19 174 PRO A O 1
ATOM 1367 N N . SER A 1 175 ? -11.797 -4.149 -10.131 1.00 85.88 175 SER A N 1
ATOM 1368 C CA . SER A 1 175 ? -13.037 -4.860 -9.801 1.00 85.88 175 SER A CA 1
ATOM 1369 C C . SER A 1 175 ? -13.192 -5.045 -8.289 1.00 85.88 175 SER A C 1
ATOM 1371 O O . SER A 1 175 ? -14.286 -4.887 -7.733 1.00 85.88 175 SER A O 1
ATOM 1373 N N . VAL A 1 176 ? -12.086 -5.338 -7.609 1.00 87.12 176 VAL A N 1
ATOM 1374 C CA . VAL A 1 176 ? -12.015 -5.486 -6.158 1.00 87.12 176 VAL A CA 1
ATOM 1375 C C . VAL A 1 176 ? -12.210 -4.130 -5.487 1.00 87.12 176 VAL A C 1
ATOM 1377 O O . VAL A 1 176 ? -13.082 -4.004 -4.622 1.00 87.12 176 VAL A O 1
ATOM 1380 N N . MET A 1 177 ? -11.505 -3.092 -5.944 1.00 87.31 177 MET A N 1
ATOM 1381 C CA . MET A 1 177 ? -11.635 -1.754 -5.366 1.00 87.31 177 MET A CA 1
ATOM 1382 C C . MET A 1 177 ? -13.018 -1.146 -5.554 1.00 87.31 177 MET A C 1
ATOM 1384 O O . MET A 1 177 ? -13.531 -0.547 -4.612 1.00 87.31 177 MET A O 1
ATOM 1388 N N . ARG A 1 178 ? -13.672 -1.334 -6.711 1.00 88.75 178 ARG A N 1
ATOM 1389 C CA . ARG A 1 178 ? -15.052 -0.850 -6.900 1.00 88.75 178 ARG A CA 1
ATOM 1390 C C . ARG A 1 178 ? -16.012 -1.467 -5.885 1.00 88.75 178 ARG A C 1
ATOM 1392 O O . ARG A 1 178 ? -16.846 -0.758 -5.329 1.00 88.75 178 ARG A O 1
ATOM 1399 N N . ARG A 1 179 ? -15.890 -2.774 -5.625 1.00 87.12 179 ARG A N 1
ATOM 1400 C CA . ARG A 1 179 ? -16.726 -3.467 -4.632 1.00 87.12 179 ARG A CA 1
ATOM 1401 C C . ARG A 1 179 ? -16.458 -2.963 -3.218 1.00 87.12 179 ARG A C 1
ATOM 1403 O O . ARG A 1 179 ? -17.411 -2.738 -2.479 1.00 87.12 179 ARG A O 1
ATOM 1410 N N . TRP A 1 180 ? -15.193 -2.748 -2.865 1.00 86.44 180 TRP A N 1
ATOM 1411 C CA . TRP A 1 180 ? -14.822 -2.266 -1.536 1.00 86.44 180 TRP A CA 1
ATOM 1412 C C . TRP A 1 180 ? -15.225 -0.799 -1.311 1.00 86.44 180 TRP A C 1
ATOM 1414 O O . TRP A 1 180 ? -15.785 -0.467 -0.273 1.00 86.44 180 TRP A O 1
ATOM 1424 N N . LEU A 1 181 ? -15.047 0.077 -2.304 1.00 86.31 181 LEU A N 1
ATOM 1425 C CA . LEU A 1 181 ? -15.510 1.471 -2.246 1.00 86.31 181 LEU A CA 1
ATOM 1426 C C . LEU A 1 181 ? -17.040 1.604 -2.209 1.00 86.31 181 LEU A C 1
ATOM 1428 O O . LEU A 1 181 ? -17.548 2.635 -1.776 1.00 86.31 181 LEU A O 1
ATOM 1432 N N . ALA A 1 182 ? -17.777 0.595 -2.678 1.00 87.81 182 ALA A N 1
ATOM 1433 C CA . ALA A 1 182 ? -19.237 0.561 -2.624 1.00 87.81 182 ALA A CA 1
ATOM 1434 C C . ALA A 1 182 ? -19.791 -0.046 -1.319 1.00 87.81 182 ALA A C 1
ATOM 1436 O O . ALA A 1 182 ? -21.010 -0.068 -1.139 1.00 87.81 182 ALA A O 1
ATOM 1437 N N . SER A 1 183 ? -18.936 -0.563 -0.429 1.00 84.12 183 SER A N 1
ATOM 1438 C CA . SER A 1 183 ? -19.359 -1.160 0.841 1.00 84.12 183 SER A CA 1
ATOM 1439 C C . SER A 1 183 ? -19.422 -0.131 1.976 1.00 84.12 183 SER A C 1
ATOM 1441 O O . SER A 1 183 ? -19.012 1.022 1.838 1.00 84.12 183 SER A O 1
ATOM 1443 N N . GLU A 1 184 ? -19.897 -0.563 3.147 1.00 76.25 184 GLU A N 1
ATOM 1444 C CA . GLU A 1 184 ? -19.860 0.241 4.379 1.00 76.25 184 GLU A CA 1
ATOM 1445 C C . GLU A 1 184 ? -18.424 0.580 4.834 1.00 76.25 184 GLU A C 1
ATOM 1447 O O . GLU A 1 184 ? -18.223 1.475 5.652 1.00 76.25 184 GLU A O 1
ATOM 1452 N N . ASP A 1 185 ? -17.415 -0.095 4.274 1.00 73.25 185 ASP A N 1
ATOM 1453 C CA . ASP A 1 185 ? -15.991 0.079 4.573 1.00 73.25 185 ASP A CA 1
ATOM 1454 C C . ASP A 1 185 ? -15.257 0.947 3.531 1.00 73.25 185 ASP A C 1
ATOM 1456 O O . ASP A 1 185 ? -14.025 0.971 3.485 1.00 73.25 185 ASP A O 1
ATOM 1460 N N . ALA A 1 186 ? -15.996 1.711 2.717 1.00 79.75 186 ALA A N 1
ATOM 1461 C CA . ALA A 1 186 ? -15.444 2.648 1.738 1.00 79.75 186 ALA A CA 1
ATOM 1462 C C . ALA A 1 186 ? -14.361 3.604 2.293 1.00 79.75 186 ALA A C 1
ATOM 1464 O O . ALA A 1 186 ? -13.391 3.868 1.576 1.00 79.75 186 ALA A O 1
ATOM 1465 N N . PRO A 1 187 ? -14.440 4.109 3.547 1.00 74.12 187 PRO A N 1
ATOM 1466 C CA . PRO A 1 187 ? -13.355 4.904 4.123 1.00 74.12 187 PRO A CA 1
ATOM 1467 C C . PRO A 1 187 ? -12.024 4.145 4.212 1.00 74.12 187 PRO A C 1
ATOM 1469 O O . PRO A 1 187 ? -10.976 4.738 3.967 1.00 74.12 187 PRO A O 1
ATOM 1472 N N . ALA A 1 188 ? -12.045 2.842 4.511 1.00 72.38 188 ALA A N 1
ATOM 1473 C CA . ALA A 1 188 ? -10.836 2.022 4.569 1.00 72.38 188 ALA A CA 1
ATOM 1474 C C . ALA A 1 188 ? -10.272 1.747 3.167 1.00 72.38 188 ALA A C 1
ATOM 1476 O O . ALA A 1 188 ? -9.059 1.826 2.975 1.00 72.38 188 ALA A O 1
ATOM 1477 N N . ALA A 1 189 ? -11.144 1.509 2.183 1.00 79.31 189 ALA A N 1
ATOM 1478 C CA . ALA A 1 189 ? -10.759 1.379 0.777 1.00 79.31 189 ALA A CA 1
ATOM 1479 C C . ALA A 1 189 ? -10.059 2.650 0.262 1.00 79.31 189 ALA A C 1
ATOM 1481 O O . ALA A 1 189 ? -9.006 2.590 -0.373 1.00 79.31 189 ALA A O 1
ATOM 1482 N N . LEU A 1 190 ? -10.616 3.817 0.597 1.00 77.69 190 LEU A N 1
ATOM 1483 C CA . LEU A 1 190 ? -10.054 5.119 0.246 1.00 77.69 190 LEU A CA 1
ATOM 1484 C C . LEU A 1 190 ? -8.695 5.354 0.919 1.00 77.69 190 LEU A C 1
ATOM 1486 O O . LEU A 1 190 ? -7.754 5.802 0.265 1.00 77.69 190 LEU A O 1
ATOM 1490 N N . SER A 1 191 ? -8.572 5.012 2.204 1.00 71.69 191 SER A N 1
ATOM 1491 C CA . SER A 1 191 ? -7.293 5.054 2.923 1.00 71.69 191 SER A CA 1
ATOM 1492 C C . SER A 1 191 ? -6.255 4.121 2.304 1.00 71.69 191 SER A C 1
ATOM 1494 O O . SER A 1 191 ? -5.091 4.500 2.198 1.00 71.69 191 SER A O 1
ATOM 1496 N N . ALA A 1 192 ? -6.662 2.937 1.841 1.00 76.00 192 ALA A N 1
ATOM 1497 C CA . ALA A 1 192 ? -5.764 2.013 1.164 1.00 76.00 192 ALA A CA 1
ATOM 1498 C C . ALA A 1 192 ? -5.264 2.579 -0.174 1.00 76.00 192 ALA A C 1
ATOM 1500 O O . ALA A 1 192 ? -4.064 2.552 -0.432 1.00 76.00 192 ALA A O 1
ATOM 1501 N N . MET A 1 193 ? -6.142 3.163 -0.996 1.00 80.75 193 MET A N 1
ATOM 1502 C CA . MET A 1 193 ? -5.698 3.838 -2.221 1.00 80.75 193 MET A CA 1
ATOM 1503 C C . MET A 1 193 ? -4.694 4.947 -1.901 1.00 80.75 193 MET A C 1
ATOM 1505 O O . MET A 1 193 ? -3.613 4.966 -2.475 1.00 80.75 193 MET A O 1
ATOM 1509 N N . ARG A 1 194 ? -4.979 5.816 -0.926 1.00 75.38 194 ARG A N 1
ATOM 1510 C CA . ARG A 1 194 ? -4.034 6.874 -0.523 1.00 75.38 194 ARG A CA 1
ATOM 1511 C C . ARG A 1 194 ? -2.679 6.329 -0.103 1.00 75.38 194 ARG A C 1
ATOM 1513 O O . ARG A 1 194 ? -1.667 6.803 -0.597 1.00 75.38 194 ARG A O 1
ATOM 1520 N N . ALA A 1 195 ? -2.674 5.302 0.741 1.00 70.62 195 ALA A N 1
ATOM 1521 C CA . ALA A 1 195 ? -1.441 4.660 1.173 1.00 70.62 195 ALA A CA 1
ATOM 1522 C C . ALA A 1 195 ? -0.654 4.060 -0.007 1.00 70.62 195 ALA A C 1
ATOM 1524 O O . ALA A 1 195 ? 0.572 4.075 0.012 1.00 70.62 195 ALA A O 1
ATOM 1525 N N . ALA A 1 196 ? -1.338 3.570 -1.047 1.00 75.25 196 ALA A N 1
ATOM 1526 C CA . ALA A 1 196 ? -0.697 3.035 -2.244 1.00 75.25 196 ALA A CA 1
ATOM 1527 C C . ALA A 1 196 ? -0.023 4.118 -3.103 1.00 75.25 196 ALA A C 1
ATOM 1529 O O . ALA A 1 196 ? 1.093 3.894 -3.564 1.00 75.25 196 ALA A O 1
ATOM 1530 N N . ALA A 1 197 ? -0.666 5.277 -3.292 1.00 68.69 197 ALA A N 1
ATOM 1531 C CA . ALA A 1 197 ? -0.108 6.403 -4.057 1.00 68.69 197 ALA A CA 1
ATOM 1532 C C . ALA A 1 197 ? 0.815 7.332 -3.255 1.00 68.69 197 ALA A C 1
ATOM 1534 O O . ALA A 1 197 ? 1.337 8.303 -3.797 1.00 68.69 197 ALA A O 1
ATOM 1535 N N . GLY A 1 198 ? 0.993 7.097 -1.958 1.00 61.25 198 GLY A N 1
ATOM 1536 C CA . GLY A 1 198 ? 1.798 7.973 -1.117 1.00 61.25 198 GLY A CA 1
ATOM 1537 C C . GLY A 1 198 ? 1.336 9.441 -1.139 1.00 61.25 198 GLY A C 1
ATOM 1538 O O . GLY A 1 198 ? 0.144 9.759 -1.145 1.00 61.25 198 GLY A O 1
ATOM 1539 N N . ARG A 1 199 ? 2.313 10.361 -1.126 1.00 51.38 199 ARG A N 1
ATOM 1540 C CA . ARG A 1 199 ? 2.115 11.774 -0.745 1.00 51.38 199 ARG A CA 1
ATOM 1541 C C . ARG A 1 199 ? 1.574 12.698 -1.846 1.00 51.38 199 ARG A C 1
ATOM 1543 O O . ARG A 1 199 ? 1.262 13.848 -1.533 1.00 51.38 199 ARG A O 1
ATOM 1550 N N . GLN A 1 200 ? 1.476 12.266 -3.108 1.00 52.84 200 GLN A N 1
ATOM 1551 C CA . GLN A 1 200 ? 1.040 13.129 -4.221 1.00 52.84 200 GLN A CA 1
ATOM 1552 C C . GLN A 1 200 ? -0.160 12.533 -4.978 1.00 52.84 200 GLN A C 1
ATOM 1554 O O . GLN A 1 200 ? -0.249 11.330 -5.174 1.00 52.84 200 GLN A O 1
ATOM 1559 N N . ASN A 1 201 ? -1.118 13.393 -5.352 1.00 61.19 201 ASN A N 1
ATOM 1560 C CA . ASN A 1 201 ? -2.299 13.087 -6.184 1.00 61.19 201 ASN A CA 1
ATOM 1561 C C . ASN A 1 201 ? -3.205 11.918 -5.734 1.00 61.19 201 ASN A C 1
ATOM 1563 O O . ASN A 1 201 ? -3.860 11.279 -6.555 1.00 61.19 201 ASN A O 1
ATOM 1567 N N . SER A 1 202 ? -3.316 11.663 -4.429 1.00 72.88 202 SER A N 1
ATOM 1568 C CA . SER A 1 202 ? -4.209 10.627 -3.902 1.00 72.88 202 SER A CA 1
ATOM 1569 C C . SER A 1 202 ? -5.683 11.079 -3.807 1.00 72.88 202 SER A C 1
ATOM 1571 O O . SER A 1 202 ? -5.963 12.258 -3.552 1.00 72.88 202 SER A O 1
ATOM 1573 N N . PRO A 1 203 ? -6.664 10.166 -3.990 1.00 81.56 203 PRO A N 1
ATOM 1574 C CA . PRO A 1 203 ? -8.082 10.528 -3.978 1.00 81.56 203 PRO A CA 1
ATOM 1575 C C . PRO A 1 203 ? -8.549 10.994 -2.593 1.00 81.56 203 PRO A C 1
ATOM 1577 O O . PRO A 1 203 ? -8.381 10.311 -1.576 1.00 81.56 203 PRO A O 1
ATOM 1580 N N . ARG A 1 204 ? -9.209 12.151 -2.528 1.00 80.88 204 ARG A N 1
ATOM 1581 C CA . ARG A 1 204 ? -9.751 12.738 -1.289 1.00 80.88 204 ARG A CA 1
ATOM 1582 C C . ARG A 1 204 ? -11.164 12.271 -0.975 1.00 80.88 204 ARG A C 1
ATOM 1584 O O . ARG A 1 204 ? -11.584 12.318 0.182 1.00 80.88 204 ARG A O 1
ATOM 1591 N N . THR A 1 205 ? -11.886 11.790 -1.974 1.00 84.75 205 THR A N 1
ATOM 1592 C CA . THR A 1 205 ? -13.268 11.331 -1.832 1.00 84.75 205 THR A CA 1
ATOM 1593 C C . THR A 1 205 ? -13.462 9.976 -2.500 1.00 84.75 205 THR A C 1
ATOM 1595 O O . THR A 1 205 ? -12.695 9.600 -3.384 1.00 84.75 205 THR A O 1
ATOM 1598 N N . ALA A 1 206 ? -14.505 9.243 -2.101 1.00 83.88 206 ALA A N 1
ATOM 1599 C CA . ALA A 1 206 ? -14.878 8.001 -2.776 1.00 83.88 206 ALA A CA 1
ATOM 1600 C C . ALA A 1 206 ? -15.192 8.245 -4.263 1.00 83.88 206 ALA A C 1
ATOM 1602 O O . ALA A 1 206 ? -14.811 7.442 -5.104 1.00 83.88 206 ALA A O 1
ATOM 1603 N N . SER A 1 207 ? -15.813 9.380 -4.604 1.00 87.88 207 SER A N 1
ATOM 1604 C CA . SER A 1 207 ? -16.076 9.761 -5.997 1.00 87.88 207 SER A CA 1
ATOM 1605 C C . SER A 1 207 ? -14.793 9.969 -6.805 1.00 87.88 207 SER A C 1
ATOM 1607 O O . SER A 1 207 ? -14.714 9.509 -7.939 1.00 87.88 207 SER A O 1
ATOM 1609 N N . GLU A 1 208 ? -13.778 10.623 -6.229 1.00 87.44 208 GLU A N 1
ATOM 1610 C CA . GLU A 1 208 ? -12.454 10.747 -6.859 1.00 87.44 208 GLU A CA 1
ATOM 1611 C C . GLU A 1 208 ? -11.775 9.382 -7.010 1.00 87.44 208 GLU A C 1
ATOM 1613 O O . GLU A 1 208 ? -11.221 9.090 -8.065 1.00 87.44 208 GLU A O 1
ATOM 1618 N N . ALA A 1 209 ? -11.868 8.520 -5.994 1.00 88.12 209 ALA A N 1
ATOM 1619 C CA . ALA A 1 209 ? -11.353 7.156 -6.063 1.00 88.12 209 ALA A CA 1
ATOM 1620 C C . ALA A 1 209 ? -12.034 6.335 -7.170 1.00 88.12 209 ALA A C 1
ATOM 1622 O O . ALA A 1 209 ? -11.346 5.677 -7.939 1.00 88.12 209 ALA A O 1
ATOM 1623 N N . PHE A 1 210 ? -13.359 6.417 -7.317 1.00 87.69 210 PHE A N 1
ATOM 1624 C CA . PHE A 1 210 ? -14.071 5.774 -8.425 1.00 87.69 210 PHE A CA 1
ATOM 1625 C C . PHE A 1 210 ? -13.631 6.316 -9.789 1.00 87.69 210 PHE A C 1
ATOM 1627 O O . PHE A 1 210 ? -13.395 5.527 -10.699 1.00 87.69 210 PHE A O 1
ATOM 1634 N N . ALA A 1 211 ? -13.458 7.635 -9.924 1.00 83.75 211 ALA A N 1
ATOM 1635 C CA . ALA A 1 211 ? -12.998 8.249 -11.171 1.00 83.75 211 ALA A CA 1
ATOM 1636 C C . ALA A 1 211 ? -11.592 7.775 -11.587 1.00 83.75 211 ALA A C 1
ATOM 1638 O O . ALA A 1 211 ? -11.306 7.669 -12.776 1.00 83.75 211 ALA A O 1
ATOM 1639 N N . LEU A 1 212 ? -10.734 7.451 -10.617 1.00 81.81 212 LEU A N 1
ATOM 1640 C CA . LEU A 1 212 ? -9.411 6.873 -10.856 1.00 81.81 212 LEU A CA 1
ATOM 1641 C C . LEU A 1 212 ? -9.466 5.413 -11.345 1.00 81.81 212 LEU A C 1
ATOM 1643 O O . LEU A 1 212 ? -8.577 4.994 -12.080 1.00 81.81 212 LEU A O 1
ATOM 1647 N N . LEU A 1 213 ? -10.500 4.649 -10.971 1.00 82.19 213 LEU A N 1
ATOM 1648 C CA . LEU A 1 213 ? -10.694 3.251 -11.397 1.00 82.19 213 LEU A CA 1
ATOM 1649 C C . LEU A 1 213 ? -11.370 3.113 -12.771 1.00 82.19 213 LEU A C 1
ATOM 1651 O O . LEU A 1 213 ? -11.316 2.034 -13.366 1.00 82.19 213 LEU A O 1
ATOM 1655 N N . ASP A 1 214 ? -12.007 4.180 -13.258 1.00 72.44 214 ASP A N 1
ATOM 1656 C CA . ASP A 1 214 ? -12.587 4.309 -14.600 1.00 72.44 214 ASP A CA 1
ATOM 1657 C C . ASP A 1 214 ? -11.763 5.312 -15.426 1.00 72.44 214 ASP A C 1
ATOM 1659 O O . ASP A 1 214 ? -12.229 6.419 -15.715 1.00 72.44 214 ASP A O 1
ATOM 1663 N N . PRO A 1 215 ? -10.509 4.981 -15.782 1.00 62.28 215 PRO A N 1
ATOM 1664 C CA . PRO A 1 215 ? -9.601 5.966 -16.338 1.00 62.28 215 PRO A CA 1
ATOM 1665 C C . PRO A 1 215 ? -10.069 6.439 -17.721 1.00 62.28 215 PRO A C 1
ATOM 1667 O O . PRO A 1 215 ? -9.893 5.768 -18.735 1.00 62.28 215 PRO A O 1
ATOM 1670 N N . ALA A 1 216 ? -10.607 7.657 -17.776 1.00 55.53 216 ALA A N 1
ATOM 1671 C CA . ALA A 1 216 ? -10.941 8.370 -19.012 1.00 55.53 216 ALA A CA 1
ATOM 1672 C C . ALA A 1 216 ? -9.705 9.037 -19.671 1.00 55.53 216 ALA A C 1
ATOM 1674 O O . ALA A 1 216 ? -9.839 10.050 -20.356 1.00 55.53 216 ALA A O 1
ATOM 1675 N N . GLY A 1 217 ? -8.496 8.526 -19.405 1.00 61.22 217 GLY A N 1
ATOM 1676 C CA . GLY A 1 217 ? -7.218 9.208 -19.654 1.00 61.22 217 GLY A CA 1
ATOM 1677 C C . GLY A 1 217 ? -6.210 8.389 -20.463 1.00 61.22 217 GLY A C 1
ATOM 1678 O O . GLY A 1 217 ? -6.523 7.896 -21.535 1.00 61.22 217 GLY A O 1
ATOM 1679 N N . CYS A 1 218 ? -4.975 8.251 -19.968 1.00 65.81 218 CYS A N 1
ATOM 1680 C CA . CYS A 1 218 ? -3.859 7.640 -20.710 1.00 65.81 218 CYS A CA 1
ATOM 1681 C C . CYS A 1 218 ? -4.134 6.201 -21.204 1.00 65.81 218 CYS A C 1
ATOM 1683 O O . CYS A 1 218 ? -3.574 5.785 -22.207 1.00 65.81 218 CYS A O 1
ATOM 1685 N N . SER A 1 219 ? -5.043 5.471 -20.552 1.00 60.47 219 SER A N 1
ATOM 1686 C CA . SER A 1 219 ? -5.495 4.129 -20.947 1.00 60.47 219 SER A CA 1
ATOM 1687 C C . SER A 1 219 ? -6.618 4.113 -21.995 1.00 60.47 219 SER A C 1
ATOM 1689 O O . SER A 1 219 ? -6.948 3.051 -22.509 1.00 60.47 219 SER A O 1
ATOM 1691 N N . SER A 1 220 ? -7.255 5.250 -22.309 1.00 60.41 220 SER A N 1
ATOM 1692 C CA . SER A 1 220 ? -8.349 5.297 -23.292 1.00 60.41 220 SER A CA 1
ATOM 1693 C C . SER A 1 220 ? -7.856 5.330 -24.742 1.00 60.41 220 SER A C 1
ATOM 1695 O O . SER A 1 220 ? -8.650 5.124 -25.658 1.00 60.41 220 SER A O 1
ATOM 1697 N N . SER A 1 221 ? -6.566 5.618 -24.952 1.00 58.31 221 SER A N 1
ATOM 1698 C CA . SER A 1 221 ? -5.932 5.721 -26.267 1.00 58.31 221 SER A CA 1
ATOM 1699 C C . SER A 1 221 ? -4.486 5.212 -26.196 1.00 58.31 221 SER A C 1
ATOM 1701 O O . SER A 1 221 ? -3.686 5.818 -25.482 1.00 58.31 221 SER A O 1
ATOM 1703 N N . PRO A 1 222 ? -4.113 4.168 -26.959 1.00 58.97 222 PRO A N 1
ATOM 1704 C CA . PRO A 1 222 ? -2.736 3.681 -27.007 1.00 58.97 222 PRO A CA 1
ATOM 1705 C C . PRO A 1 222 ? -1.739 4.790 -27.383 1.00 58.97 222 PRO A C 1
ATOM 1707 O O . PRO A 1 222 ? -1.979 5.552 -28.322 1.00 58.97 222 PRO A O 1
ATOM 1710 N N . GLY A 1 223 ? -0.612 4.864 -26.669 1.00 58.31 223 GLY A N 1
ATOM 1711 C CA . GLY A 1 223 ? 0.488 5.797 -26.958 1.00 58.31 223 GLY A CA 1
ATOM 1712 C C . GLY A 1 223 ? 0.371 7.191 -26.330 1.00 58.31 223 GLY A C 1
ATOM 1713 O O . GLY A 1 223 ? 1.093 8.093 -26.745 1.00 58.31 223 GLY A O 1
ATOM 1714 N N . GLN A 1 224 ? -0.534 7.401 -25.370 1.00 65.31 224 GLN A N 1
ATOM 1715 C CA . GLN A 1 224 ? -0.506 8.599 -24.525 1.00 65.31 224 GLN A CA 1
ATOM 1716 C C . GLN A 1 224 ? 0.566 8.470 -23.438 1.00 65.31 224 GLN A C 1
ATOM 1718 O O . GLN A 1 224 ? 0.637 7.445 -22.763 1.00 65.31 224 GLN A O 1
ATOM 1723 N N . ASP A 1 225 ? 1.345 9.532 -23.229 1.00 71.44 225 ASP A N 1
ATOM 1724 C CA . ASP A 1 225 ? 2.355 9.563 -22.173 1.00 71.44 225 ASP A CA 1
ATOM 1725 C C . ASP A 1 225 ? 1.698 9.512 -20.788 1.00 71.44 225 ASP A C 1
ATOM 1727 O O . ASP A 1 225 ? 0.698 10.190 -20.503 1.00 71.44 225 ASP A O 1
ATOM 1731 N N . HIS A 1 226 ? 2.282 8.708 -19.904 1.00 77.06 226 HIS A N 1
ATOM 1732 C CA . HIS A 1 226 ? 1.905 8.666 -18.501 1.00 77.06 226 HIS A CA 1
ATOM 1733 C C . HIS A 1 226 ? 2.747 9.665 -17.709 1.00 77.06 226 HIS A C 1
ATOM 1735 O O . HIS A 1 226 ? 3.950 9.772 -17.897 1.00 77.06 226 HIS A O 1
ATOM 1741 N N . VAL A 1 227 ? 2.102 10.399 -16.800 1.00 79.50 227 VAL A N 1
ATOM 1742 C CA . VAL A 1 227 ? 2.814 11.214 -15.807 1.00 79.50 227 VAL A CA 1
ATOM 1743 C C . VAL A 1 227 ? 3.002 10.350 -14.569 1.00 79.50 227 VAL A C 1
ATOM 1745 O O . VAL A 1 227 ? 2.016 10.065 -13.880 1.00 79.50 227 VAL A O 1
ATOM 1748 N N . LEU A 1 228 ? 4.231 9.884 -14.349 1.00 80.44 228 LEU A N 1
ATOM 1749 C CA . LEU A 1 228 ? 4.582 9.013 -13.235 1.00 80.44 228 LEU A CA 1
ATOM 1750 C C . LEU A 1 228 ? 4.734 9.821 -11.941 1.00 80.44 228 LEU A C 1
ATOM 1752 O O . LEU A 1 228 ? 5.634 10.650 -11.816 1.00 80.44 228 LEU A O 1
ATOM 1756 N N . ASP A 1 229 ? 3.885 9.535 -10.957 1.00 82.00 229 ASP A N 1
ATOM 1757 C CA . ASP A 1 229 ? 4.141 9.919 -9.571 1.00 82.00 229 ASP A CA 1
ATOM 1758 C C . ASP A 1 229 ? 5.036 8.828 -8.961 1.00 82.00 229 ASP A C 1
ATOM 1760 O O . ASP A 1 229 ? 4.577 7.718 -8.670 1.00 82.00 229 ASP A O 1
ATOM 1764 N N . VAL A 1 230 ? 6.337 9.122 -8.861 1.00 78.31 230 VAL A N 1
ATOM 1765 C CA . VAL A 1 230 ? 7.378 8.170 -8.438 1.00 78.31 230 VAL A CA 1
ATOM 1766 C C . VAL A 1 230 ? 7.255 7.861 -6.946 1.00 78.31 230 VAL A C 1
ATOM 1768 O O . VAL A 1 230 ? 7.339 8.759 -6.106 1.00 78.31 230 VAL A O 1
ATOM 1771 N N . HIS A 1 231 ? 7.132 6.574 -6.621 1.00 73.56 231 HIS A N 1
ATOM 1772 C CA . HIS A 1 231 ? 7.081 6.073 -5.241 1.00 73.56 231 HIS A CA 1
ATOM 1773 C C . HIS A 1 231 ? 8.417 5.514 -4.774 1.00 73.56 231 HIS A C 1
ATOM 1775 O O . HIS A 1 231 ? 8.746 5.609 -3.592 1.00 73.56 231 HIS A O 1
ATOM 1781 N N . LEU A 1 232 ? 9.189 4.936 -5.694 1.00 74.31 232 LEU A N 1
ATOM 1782 C CA . LEU A 1 232 ? 10.531 4.440 -5.429 1.00 74.31 232 LEU A CA 1
ATOM 1783 C C . LEU A 1 232 ? 11.411 4.624 -6.668 1.00 74.31 232 LEU A C 1
ATOM 1785 O O . LEU A 1 232 ? 10.949 4.491 -7.800 1.00 74.31 232 LEU A O 1
ATOM 1789 N N . SER A 1 233 ? 12.679 4.934 -6.418 1.00 78.19 233 SER A N 1
ATOM 1790 C CA . SER A 1 233 ? 13.733 5.059 -7.416 1.00 78.19 233 SER A CA 1
ATOM 1791 C C . SER A 1 233 ? 14.934 4.238 -6.957 1.00 78.19 233 SER A C 1
ATOM 1793 O O . SER A 1 233 ? 15.274 4.265 -5.770 1.00 78.19 233 SER A O 1
ATOM 1795 N N . ASP A 1 234 ? 15.542 3.507 -7.883 1.00 75.00 234 ASP A N 1
ATOM 1796 C CA . ASP A 1 234 ? 16.746 2.713 -7.666 1.00 75.00 234 ASP A CA 1
ATOM 1797 C C . ASP A 1 234 ? 17.782 3.031 -8.748 1.00 75.00 234 ASP A C 1
ATOM 1799 O O . ASP A 1 234 ? 17.568 2.767 -9.934 1.00 75.00 234 ASP A O 1
ATOM 1803 N N . ALA A 1 235 ? 18.895 3.632 -8.329 1.00 75.69 235 ALA A N 1
ATOM 1804 C CA . ALA A 1 235 ? 19.969 4.042 -9.219 1.00 75.69 235 ALA A CA 1
ATOM 1805 C C . ALA A 1 235 ? 20.925 2.872 -9.465 1.00 75.69 235 ALA A C 1
ATOM 1807 O O . ALA A 1 235 ? 21.656 2.443 -8.565 1.00 75.69 235 ALA A O 1
ATOM 1808 N N . CYS A 1 236 ? 20.948 2.375 -10.699 1.00 69.88 236 CYS A N 1
ATOM 1809 C CA . CYS A 1 236 ? 21.792 1.266 -11.119 1.00 69.88 236 CYS A CA 1
ATOM 1810 C C . CYS A 1 236 ? 22.840 1.715 -12.148 1.00 69.88 236 CYS A C 1
ATOM 1812 O O . CYS A 1 236 ? 22.749 2.770 -12.771 1.00 69.88 236 CYS A O 1
ATOM 1814 N N . GLY A 1 237 ? 23.875 0.892 -12.350 1.00 71.19 237 GLY A N 1
ATOM 1815 C CA . GLY A 1 237 ? 24.932 1.189 -13.326 1.00 71.19 237 GLY A CA 1
ATOM 1816 C C . GLY A 1 237 ? 24.453 1.256 -14.785 1.00 71.19 237 GLY A C 1
ATOM 1817 O O . GLY A 1 237 ? 25.175 1.792 -15.621 1.00 71.19 237 GLY A O 1
ATOM 1818 N N . ASP A 1 238 ? 23.268 0.716 -15.084 1.00 77.00 238 ASP A N 1
ATOM 1819 C CA . ASP A 1 238 ? 22.597 0.737 -16.390 1.00 77.00 238 ASP A CA 1
ATOM 1820 C C . ASP A 1 238 ? 21.529 1.841 -16.524 1.00 77.00 238 ASP A C 1
ATOM 1822 O O . ASP A 1 238 ? 20.936 1.968 -17.593 1.00 77.00 238 ASP A O 1
ATOM 1826 N N . GLY A 1 239 ? 21.313 2.662 -15.494 1.00 81.56 239 GLY A N 1
ATOM 1827 C CA . GLY A 1 239 ? 20.285 3.701 -15.473 1.00 81.56 239 GLY A CA 1
ATOM 1828 C C . GLY A 1 239 ? 19.446 3.690 -14.202 1.00 81.56 239 GLY A C 1
ATOM 1829 O O . GLY A 1 239 ? 19.600 2.827 -13.333 1.00 81.56 239 GLY A O 1
ATOM 1830 N N . ASP A 1 240 ? 18.554 4.670 -14.101 1.00 85.12 240 ASP A N 1
ATOM 1831 C CA . ASP A 1 240 ? 17.656 4.810 -12.961 1.00 85.12 240 ASP A CA 1
ATOM 1832 C C . ASP A 1 240 ? 16.352 4.057 -13.235 1.00 85.12 240 ASP A C 1
ATOM 1834 O O . ASP A 1 240 ? 15.688 4.255 -14.256 1.00 85.12 240 ASP A O 1
ATOM 1838 N N . TRP A 1 241 ? 15.976 3.182 -12.307 1.00 85.94 241 TRP A N 1
ATOM 1839 C CA . TRP A 1 241 ? 14.697 2.485 -12.326 1.00 85.94 241 TRP A CA 1
ATOM 1840 C C . TRP A 1 241 ? 13.710 3.208 -11.425 1.00 85.94 241 TRP A C 1
ATOM 1842 O O . TRP A 1 241 ? 13.964 3.403 -10.238 1.00 85.94 241 TRP A O 1
ATOM 1852 N N . LEU A 1 242 ? 12.564 3.579 -11.979 1.00 85.94 242 LEU A N 1
ATOM 1853 C CA . LEU A 1 242 ? 11.505 4.297 -11.285 1.00 85.94 242 LEU A CA 1
ATOM 1854 C C . LEU A 1 242 ? 10.252 3.432 -11.263 1.00 85.94 242 LEU A C 1
ATOM 1856 O O . LEU A 1 242 ? 9.897 2.805 -12.256 1.00 85.94 242 LEU A O 1
ATOM 1860 N N . ILE A 1 243 ? 9.546 3.413 -10.141 1.00 84.88 243 ILE A N 1
ATOM 1861 C CA . ILE A 1 243 ? 8.244 2.757 -10.036 1.00 84.88 243 ILE A CA 1
ATOM 1862 C C . ILE A 1 243 ? 7.261 3.688 -9.349 1.00 84.88 243 ILE A C 1
ATOM 1864 O O . ILE A 1 243 ? 7.593 4.383 -8.383 1.00 84.88 243 ILE A O 1
ATOM 1868 N N . GLY A 1 244 ? 6.040 3.714 -9.860 1.00 84.88 244 GLY A N 1
ATOM 1869 C CA . GLY A 1 244 ? 5.061 4.696 -9.441 1.00 84.88 244 GLY A CA 1
ATOM 1870 C C . GLY A 1 244 ? 3.647 4.365 -9.881 1.00 84.88 244 GLY A C 1
ATOM 1871 O O . GLY A 1 244 ? 3.370 3.314 -10.462 1.00 84.88 244 GLY A O 1
ATOM 1872 N N . THR A 1 245 ? 2.748 5.306 -9.629 1.00 85.75 245 THR A N 1
ATOM 1873 C CA . THR A 1 245 ? 1.398 5.309 -10.201 1.00 85.75 245 THR A CA 1
ATOM 1874 C C . THR A 1 245 ? 1.256 6.471 -11.162 1.00 85.75 245 THR A C 1
ATOM 1876 O O . THR A 1 245 ? 1.771 7.557 -10.910 1.00 85.75 245 THR A O 1
ATOM 1879 N N . CYS A 1 246 ? 0.499 6.293 -12.238 1.00 82.56 246 CYS A N 1
ATOM 1880 C CA . CYS A 1 246 ? 0.128 7.416 -13.078 1.00 82.56 246 CYS A CA 1
ATOM 1881 C C . CYS A 1 246 ? -0.844 8.337 -12.330 1.00 82.56 246 CYS A C 1
ATOM 1883 O O . CYS A 1 246 ? -1.954 7.916 -11.992 1.00 82.56 246 CYS A O 1
ATOM 1885 N N . GLY A 1 247 ? -0.488 9.615 -12.182 1.00 76.12 247 GLY A N 1
ATOM 1886 C CA . GLY A 1 247 ? -1.320 10.618 -11.501 1.00 76.12 247 GLY A CA 1
ATOM 1887 C C . GLY A 1 247 ? -2.654 10.937 -12.196 1.00 76.12 247 GLY A C 1
ATOM 1888 O O . GLY A 1 247 ? -3.455 11.713 -11.681 1.00 76.12 247 GLY A O 1
ATOM 1889 N N . ARG A 1 248 ? -2.911 10.361 -13.382 1.00 77.31 248 ARG A N 1
ATOM 1890 C CA . ARG A 1 248 ? -4.155 10.547 -14.153 1.00 77.31 248 ARG A CA 1
ATOM 1891 C C . ARG A 1 248 ? -5.050 9.316 -14.196 1.00 77.31 248 ARG A C 1
ATOM 1893 O O . ARG A 1 248 ? -6.264 9.461 -14.119 1.00 77.31 248 ARG A O 1
ATOM 1900 N N . CYS A 1 249 ? -4.473 8.130 -14.387 1.00 78.31 249 CYS A N 1
ATOM 1901 C CA . CYS A 1 249 ? -5.232 6.896 -14.611 1.00 78.31 249 CYS A CA 1
ATOM 1902 C C . CYS A 1 249 ? -5.028 5.837 -13.525 1.00 78.31 249 CYS A C 1
ATOM 1904 O O . CYS A 1 249 ? -5.443 4.703 -13.729 1.00 78.31 249 CYS A O 1
ATOM 1906 N N . TRP A 1 250 ? -4.358 6.178 -12.415 1.00 82.69 250 TRP A N 1
ATOM 1907 C CA . TRP A 1 250 ? -4.078 5.278 -11.284 1.00 82.69 250 TRP A CA 1
ATOM 1908 C C . TRP A 1 250 ? -3.225 4.049 -11.614 1.00 82.69 250 TRP A C 1
ATOM 1910 O O . TRP A 1 250 ? -2.946 3.218 -10.750 1.00 82.69 250 TRP A O 1
ATOM 1920 N N . HIS A 1 251 ? -2.784 3.924 -12.864 1.00 84.00 251 HIS A N 1
ATOM 1921 C CA . HIS A 1 251 ? -2.128 2.710 -13.306 1.00 84.00 251 HIS A CA 1
ATOM 1922 C C . HIS A 1 251 ? -0.711 2.626 -12.748 1.00 84.00 251 HIS A C 1
ATOM 1924 O O . HIS A 1 251 ? 0.031 3.605 -12.861 1.00 84.00 251 HIS A O 1
ATOM 1930 N N . PRO A 1 252 ? -0.313 1.489 -12.165 1.00 86.69 252 PRO A N 1
ATOM 1931 C CA . PRO A 1 252 ? 1.043 1.298 -11.690 1.00 86.69 252 PRO A CA 1
ATOM 1932 C C . PRO A 1 252 ? 1.982 1.038 -12.871 1.00 86.69 252 PRO A C 1
ATOM 1934 O O . PRO A 1 252 ? 1.701 0.230 -13.765 1.00 86.69 252 PRO A O 1
ATOM 1937 N N . ILE A 1 253 ? 3.099 1.754 -12.877 1.00 86.81 253 ILE A N 1
ATOM 1938 C CA . ILE A 1 253 ? 4.041 1.827 -13.992 1.00 86.81 253 ILE A CA 1
ATOM 1939 C C . ILE A 1 253 ? 5.463 1.693 -13.456 1.00 86.81 253 ILE A C 1
ATOM 1941 O O . ILE A 1 253 ? 5.765 2.156 -12.353 1.00 86.81 253 ILE A O 1
ATOM 1945 N N . VAL A 1 254 ? 6.321 1.071 -14.258 1.00 88.38 254 VAL A N 1
ATOM 1946 C CA . VAL A 1 254 ? 7.771 1.078 -14.076 1.00 88.38 254 VAL A CA 1
ATOM 1947 C C . VAL A 1 254 ? 8.425 1.776 -15.269 1.00 88.38 254 VAL A C 1
ATOM 1949 O O . VAL A 1 254 ? 8.033 1.554 -16.417 1.00 88.38 254 VAL A O 1
ATOM 1952 N N . GLU A 1 255 ? 9.404 2.626 -14.998 1.00 87.88 255 GLU A N 1
ATOM 1953 C CA . GLU A 1 255 ? 10.203 3.345 -15.987 1.00 87.88 255 GLU A CA 1
ATOM 1954 C C . GLU A 1 255 ? 11.684 3.044 -15.781 1.00 87.88 255 GLU A C 1
ATOM 1956 O O . GLU A 1 255 ? 12.139 2.829 -14.658 1.00 87.88 255 GLU A O 1
ATOM 1961 N N . HIS A 1 256 ? 12.432 3.010 -16.878 1.00 86.75 256 HIS A N 1
ATOM 1962 C CA . HIS A 1 256 ? 13.883 2.907 -16.863 1.00 86.75 256 HIS A CA 1
ATOM 1963 C C . HIS A 1 256 ? 14.479 4.054 -17.677 1.00 86.75 256 HIS A C 1
ATOM 1965 O O . HIS A 1 256 ? 14.243 4.165 -18.888 1.00 86.75 256 HIS A O 1
ATOM 1971 N N . GLU A 1 257 ? 15.246 4.901 -16.997 1.00 85.62 257 GLU A N 1
ATOM 1972 C CA . GLU A 1 257 ? 15.948 6.049 -17.558 1.00 85.62 257 GLU A CA 1
ATOM 1973 C C . GLU A 1 257 ? 17.429 5.697 -17.737 1.00 85.62 257 GLU A C 1
ATOM 1975 O O . GLU A 1 257 ? 18.224 5.733 -16.799 1.00 85.62 257 GLU A O 1
ATOM 1980 N N . HIS A 1 258 ? 17.819 5.331 -18.958 1.00 79.62 258 HIS A N 1
ATOM 1981 C CA . HIS A 1 258 ? 19.210 5.002 -19.261 1.00 79.62 258 HIS A CA 1
ATOM 1982 C C . HIS A 1 258 ? 20.002 6.279 -19.622 1.00 79.62 258 HIS A C 1
ATOM 1984 O O . HIS A 1 258 ? 19.494 7.096 -20.393 1.00 79.62 258 HIS A O 1
ATOM 1990 N N . PRO A 1 259 ? 21.267 6.442 -19.178 1.00 68.31 259 PRO A N 1
ATOM 1991 C CA . PRO A 1 259 ? 22.044 7.682 -19.350 1.00 68.31 259 PRO A CA 1
ATOM 1992 C C . PRO A 1 259 ? 22.203 8.152 -20.806 1.00 68.31 259 PRO A C 1
ATOM 1994 O O . PRO A 1 259 ? 22.260 9.348 -21.078 1.00 68.31 259 PRO A O 1
ATOM 1997 N N . ASP A 1 260 ? 22.260 7.194 -21.734 1.00 67.50 260 ASP A N 1
ATOM 1998 C CA . ASP A 1 260 ? 22.455 7.425 -23.172 1.00 67.50 260 ASP A CA 1
ATOM 1999 C C . ASP A 1 260 ? 21.194 7.199 -24.047 1.00 67.50 260 ASP A C 1
ATOM 2001 O O . ASP A 1 260 ? 21.289 7.314 -25.273 1.00 67.50 260 ASP A O 1
ATOM 2005 N N . LEU A 1 261 ? 20.029 6.829 -23.483 1.00 59.50 261 LEU A N 1
ATOM 2006 C CA . LEU A 1 261 ? 18.846 6.396 -24.259 1.00 59.50 261 LEU A CA 1
ATOM 2007 C C . LEU A 1 261 ? 17.544 7.110 -23.855 1.00 59.50 261 LEU A C 1
ATOM 2009 O O . LEU A 1 261 ? 17.450 7.804 -22.851 1.00 59.50 261 LEU A O 1
ATOM 2013 N N . THR A 1 262 ? 16.515 6.904 -24.678 1.00 71.06 262 THR A N 1
ATOM 2014 C CA . THR A 1 262 ? 15.111 7.236 -24.407 1.00 71.06 262 THR A CA 1
ATOM 2015 C C . TH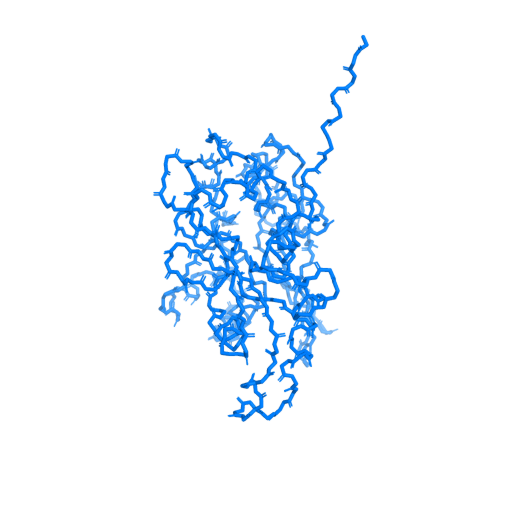R A 1 262 ? 14.568 6.492 -23.185 1.00 71.06 262 THR A C 1
ATOM 2017 O O . THR A 1 262 ? 14.833 5.299 -23.027 1.00 71.06 262 THR A O 1
ATOM 2020 N N . VAL A 1 263 ? 13.744 7.176 -22.383 1.00 80.06 263 VAL A N 1
ATOM 2021 C CA . VAL A 1 263 ? 12.964 6.575 -21.289 1.00 80.06 263 VAL A CA 1
ATOM 2022 C C . VAL A 1 263 ? 12.135 5.417 -21.834 1.00 80.06 263 VAL A C 1
ATOM 2024 O O . VAL A 1 263 ? 11.464 5.554 -22.861 1.00 80.06 263 VAL A O 1
ATOM 2027 N N . THR A 1 264 ? 12.208 4.270 -21.164 1.00 82.38 264 THR A N 1
ATOM 2028 C CA . THR A 1 264 ? 11.366 3.116 -21.490 1.00 82.38 264 THR A CA 1
ATOM 2029 C C . THR A 1 264 ? 10.373 2.887 -20.364 1.00 82.38 264 THR A C 1
ATOM 2031 O O . THR A 1 264 ? 10.764 2.817 -19.204 1.00 82.38 264 THR A O 1
ATOM 2034 N N . THR A 1 265 ? 9.097 2.757 -20.718 1.00 82.69 265 THR A N 1
ATOM 2035 C CA . THR A 1 265 ? 7.983 2.651 -19.773 1.00 82.69 265 THR A CA 1
ATOM 2036 C C . THR A 1 265 ? 7.268 1.318 -19.964 1.00 82.69 265 THR A C 1
ATOM 2038 O O . THR A 1 265 ? 6.954 0.933 -21.093 1.00 82.69 265 THR A O 1
ATOM 2041 N N . TRP A 1 266 ? 6.959 0.631 -18.865 1.00 84.19 266 TRP A N 1
ATOM 2042 C CA . TRP A 1 266 ? 6.154 -0.588 -18.862 1.00 84.19 266 TRP A CA 1
ATOM 2043 C C . TRP A 1 266 ? 4.994 -0.482 -17.878 1.00 84.19 266 TRP A C 1
ATOM 2045 O O . TRP A 1 266 ? 5.133 -0.024 -16.742 1.00 84.19 266 TRP A O 1
ATOM 2055 N N . SER A 1 267 ? 3.839 -0.990 -18.295 1.00 83.94 267 SER A N 1
ATOM 2056 C CA . SER A 1 267 ? 2.718 -1.243 -17.396 1.00 83.94 267 SER A CA 1
ATOM 2057 C C . SER A 1 267 ? 3.047 -2.422 -16.484 1.00 83.94 267 SER A C 1
ATOM 2059 O O . SER A 1 267 ? 3.446 -3.490 -16.962 1.00 83.94 267 SER A O 1
ATOM 2061 N N . LEU A 1 268 ? 2.825 -2.258 -15.178 1.00 84.12 268 LEU A N 1
ATOM 2062 C CA . LEU A 1 268 ? 2.970 -3.374 -14.242 1.00 84.12 268 LEU A CA 1
ATOM 2063 C C . LEU A 1 268 ? 1.896 -4.436 -14.473 1.00 84.12 268 LEU A C 1
ATOM 2065 O O . LEU A 1 268 ? 2.211 -5.620 -14.451 1.00 84.12 268 LEU A O 1
ATOM 2069 N N . PHE A 1 269 ? 0.661 -4.007 -14.747 1.00 84.69 269 PHE A N 1
ATOM 2070 C CA . PHE A 1 269 ? -0.506 -4.873 -14.926 1.00 84.69 269 PHE A CA 1
ATOM 2071 C C . PHE A 1 269 ? -1.165 -4.707 -16.287 1.00 84.69 269 PHE A C 1
ATOM 2073 O O . PHE A 1 269 ? -1.060 -3.650 -16.921 1.00 84.69 269 PHE A O 1
ATOM 2080 N N . SER A 1 270 ? -1.832 -5.776 -16.722 1.00 72.12 270 SER A N 1
ATOM 2081 C CA . SER A 1 270 ? -2.198 -5.997 -18.127 1.00 72.12 270 SER A CA 1
ATOM 2082 C C . SER A 1 270 ? -3.380 -5.175 -18.623 1.00 72.12 270 SER A C 1
ATOM 2084 O O . SER A 1 270 ? -3.620 -5.087 -19.826 1.00 72.12 270 SER A O 1
ATOM 2086 N N . ASP A 1 271 ? -4.046 -4.489 -17.707 1.00 69.44 271 ASP A N 1
ATOM 2087 C CA . ASP A 1 271 ? -5.245 -3.698 -17.958 1.00 69.44 271 ASP A CA 1
ATOM 2088 C C . ASP A 1 271 ? -4.959 -2.384 -18.731 1.00 69.44 271 ASP A C 1
ATOM 2090 O O . ASP A 1 271 ? -5.884 -1.621 -18.993 1.00 69.44 271 ASP A O 1
ATOM 2094 N N . LEU A 1 272 ? -3.695 -2.123 -19.110 1.00 57.84 272 LEU A N 1
ATOM 2095 C CA . LEU A 1 272 ? -3.266 -0.992 -19.953 1.00 57.84 272 LEU A CA 1
ATOM 2096 C C . LEU A 1 272 ? -3.151 -1.308 -21.459 1.00 57.84 272 LEU A C 1
ATOM 2098 O O . LEU A 1 272 ? -2.674 -0.459 -22.212 1.00 57.84 272 LEU A O 1
ATOM 2102 N N . ARG A 1 273 ? -3.522 -2.517 -21.898 1.00 49.16 273 ARG A N 1
ATOM 2103 C CA . ARG A 1 273 ? -3.406 -2.931 -23.309 1.00 49.16 273 ARG A CA 1
ATOM 2104 C C . ARG A 1 273 ? -4.307 -2.151 -24.266 1.00 49.16 273 ARG A C 1
ATOM 2106 O O . ARG A 1 273 ? -5.507 -1.996 -23.956 1.00 49.16 273 ARG A O 1
#

Sequence (273 aa):
MTALMTTAIDETVFRYVRPLRGDEHGDLLGIWFGHDILFLTRRTPGWALLDAHNQVWGWHRRESAWATATAAFDCFIADPVLRDRLAADGFHVIADHGPLLEEFIRANPSYGLPPLASGPTGRPSEPILPNWGHLLDLAQHAVRGADGRYGVSVVEDLLLADSRGFTRPAVFDPSVMRRWLASEDAPAALSAMRAAAGRQNSPRTASEAFALLDPAGCSSSPGQDHVLDVHLSDACGDGDWLIGTCGRCWHPIVEHEHPDLTVTTWSLFSDLR

Foldseek 3Di:
DDDPPPDDPDPQFAAQFPPHDPVSVVVLVVVCDPDPNPDPLQAFKWKFKAFQVRQTGGIDGDDDCNPDFVSVLCNRGVDPVVSVQRVVLGIGMDIDRRPSSSCVVVVPDAADHPDRPPDPLLADPFHAADPQVVLLVLQVCLVVVVPPPLPADASVVSCVVPPDPDDDHQLQVLVSLVRNCPGPNVSVSLVSQCVRQDDPLRDRDSVSSNCLSVQPDCLVDPPDDFDFSFPDWDQDPQFIKTWGAGSRNRFTKIWGGGPPDDIRIHGNDDSSD